Protein AF-A0A920JBR3-F1 (afdb_monomer_lite)

Sequence (259 aa):
MLDALEEETGISALIRKCGYLFVLTREIDVEHFQKTVELQNRLGVSTEWLDSQEVRKLAQPCFFEDALAGCINREDGLADPHSVVSAYINAAKRLGASCVTECNVTGIEMDGEHIAAVQTNQGSVSTRIVVNACGPWSQKPASWVGLELPVKPLRRQWLVTEGITAIPESFPFVIDFAQSLYFHSEGPGILTGMSNPHEKFGEDQSIDPLWEENHIEKAIQRMPLLGATGIKARQAGLYEVTPDAHPLLEKPRLMVFLS

pLDDT: mean 94.13, std 8.94, range [30.28, 98.88]

Foldseek 3Di:
DLVCLCVLQVFHQPDDLLKAKEFELDPVVVVVVVVVCVVCVVVVQPKDKFAPVRNCVQQPVWDPPSGGIMIIRSRDADTNVVRSVVSVVRSCVVVPDDDDPPWDFDAFDDDVQFTQWTQTPVGIGGDRDDDQPPFQCSQVHQVRLPDGDQWFKWKWKKFKWDADPRDDPSRGWYAHPVFQWTWDDDPRTIIITTDDPPTDTDFDWDDDPVRVVVNQVVVCNGRVVSVVIGTPDMTMDIGTAHPVRDDDDDDDRRDDDDD

Structure (mmCIF, N/CA/C/O backbone):
data_AF-A0A920JBR3-F1
#
_entry.id   AF-A0A920JBR3-F1
#
loop_
_atom_site.group_PDB
_atom_site.id
_atom_site.type_symbol
_atom_site.label_atom_id
_atom_site.label_alt_id
_atom_site.label_comp_id
_atom_site.label_asym_id
_atom_site.label_entity_id
_atom_site.label_seq_id
_atom_site.pdbx_PDB_ins_code
_atom_site.Cartn_x
_atom_site.Cartn_y
_atom_site.Cartn_z
_atom_site.occupancy
_atom_site.B_iso_or_equiv
_atom_site.auth_seq_id
_atom_site.auth_comp_id
_atom_site.auth_asym_id
_atom_site.auth_atom_id
_atom_site.pdbx_PDB_model_num
ATOM 1 N N . MET A 1 1 ? -15.257 7.899 -7.254 1.00 65.19 1 MET A N 1
ATOM 2 C CA . MET A 1 1 ? -15.396 8.250 -5.816 1.00 65.19 1 MET A CA 1
ATOM 3 C C . MET A 1 1 ? -14.367 9.297 -5.435 1.00 65.19 1 MET A C 1
ATOM 5 O O . MET A 1 1 ? -14.770 10.374 -5.033 1.00 65.19 1 MET A O 1
ATOM 9 N N . LEU A 1 2 ? -13.068 9.040 -5.624 1.00 83.69 2 LEU A N 1
ATOM 10 C CA . LEU A 1 2 ? -12.051 10.059 -5.349 1.00 83.69 2 LEU A CA 1
ATOM 11 C C . LEU A 1 2 ? -12.095 11.242 -6.334 1.00 83.69 2 LEU A C 1
ATOM 13 O O . LEU A 1 2 ? -11.799 12.356 -5.922 1.00 83.69 2 LEU A O 1
ATOM 17 N N . ASP A 1 3 ? -12.551 11.045 -7.579 1.00 82.50 3 ASP A N 1
ATOM 18 C CA . ASP A 1 3 ? -12.663 12.137 -8.564 1.00 82.50 3 ASP A CA 1
ATOM 19 C C . ASP A 1 3 ? -13.616 13.269 -8.131 1.00 82.50 3 ASP A C 1
ATOM 21 O O . ASP A 1 3 ? -13.418 14.412 -8.525 1.00 82.50 3 ASP A O 1
ATOM 25 N N . ALA A 1 4 ? -14.624 12.970 -7.302 1.00 87.25 4 ALA A N 1
ATOM 26 C CA . ALA A 1 4 ? -15.571 13.959 -6.773 1.00 87.25 4 ALA A CA 1
ATOM 27 C C . ALA A 1 4 ? -15.163 14.503 -5.390 1.00 87.25 4 ALA A C 1
ATOM 29 O O . ALA A 1 4 ? -15.802 15.414 -4.869 1.00 87.25 4 ALA A O 1
ATOM 30 N N . LEU A 1 5 ? -14.098 13.964 -4.777 1.00 88.88 5 LEU A N 1
ATOM 31 C CA . LEU A 1 5 ? -13.723 14.295 -3.400 1.00 88.88 5 LEU A CA 1
ATOM 32 C C . LEU A 1 5 ? -13.429 15.786 -3.243 1.00 88.88 5 LEU A C 1
ATOM 34 O O . LEU A 1 5 ? -13.870 16.401 -2.278 1.00 88.88 5 LEU A O 1
ATOM 38 N N . GLU A 1 6 ? -12.690 16.382 -4.176 1.00 89.69 6 GLU A N 1
ATOM 39 C CA . GLU A 1 6 ? -12.341 17.799 -4.089 1.00 89.69 6 GLU A CA 1
ATOM 40 C C . GLU A 1 6 ? -13.574 18.697 -4.234 1.00 89.69 6 GLU A C 1
ATOM 42 O O . GLU A 1 6 ? -13.722 19.651 -3.473 1.00 89.69 6 GLU A O 1
ATOM 47 N N . GLU A 1 7 ? -14.499 18.346 -5.129 1.00 89.38 7 GLU A N 1
ATOM 48 C CA . GLU A 1 7 ? -15.764 19.061 -5.315 1.00 89.38 7 GLU A CA 1
ATOM 49 C C . GLU A 1 7 ? -16.639 19.008 -4.050 1.00 89.38 7 GLU A C 1
ATOM 51 O O . GLU A 1 7 ? -17.176 20.026 -3.613 1.00 89.38 7 GLU A O 1
ATOM 56 N N . GLU A 1 8 ? -16.739 17.842 -3.408 1.00 88.06 8 GLU A N 1
ATOM 57 C CA . GLU A 1 8 ? -17.573 17.643 -2.217 1.00 88.06 8 GLU A CA 1
ATOM 58 C C . GLU A 1 8 ? -16.930 18.173 -0.924 1.00 88.06 8 GLU A C 1
ATOM 60 O O . GLU A 1 8 ? -17.607 18.622 0.012 1.00 88.06 8 GLU A O 1
ATOM 65 N N . THR A 1 9 ? -15.604 18.089 -0.818 1.00 87.62 9 THR A N 1
ATOM 66 C CA . THR A 1 9 ? -14.877 18.359 0.431 1.00 87.62 9 THR A CA 1
ATOM 67 C C . THR A 1 9 ? -14.149 19.698 0.435 1.00 87.62 9 THR A C 1
ATOM 69 O O . THR A 1 9 ? -13.883 20.213 1.524 1.00 87.62 9 THR A O 1
ATOM 72 N N . GLY A 1 10 ? -13.859 20.271 -0.735 1.00 85.31 10 GLY A N 1
ATOM 73 C CA . GLY A 1 10 ? -12.991 21.437 -0.908 1.00 85.31 10 GLY A CA 1
ATOM 74 C C . GLY A 1 10 ? -11.501 21.146 -0.689 1.00 85.31 10 GLY A C 1
ATOM 75 O O . GLY A 1 10 ? -10.719 22.085 -0.560 1.00 85.31 10 GLY A O 1
ATOM 76 N N . ILE A 1 11 ? -11.106 19.872 -0.577 1.00 87.00 11 ILE A N 1
ATOM 77 C CA . ILE A 1 11 ? -9.725 19.436 -0.334 1.00 87.00 11 ILE A CA 1
ATOM 78 C C . ILE A 1 11 ? -9.315 18.466 -1.439 1.00 87.00 11 ILE A C 1
ATOM 80 O O . ILE A 1 11 ? -9.968 17.445 -1.655 1.00 87.00 11 ILE A O 1
ATOM 84 N N . SER A 1 12 ? -8.214 18.776 -2.121 1.00 87.81 12 SER A N 1
ATOM 85 C CA . SER A 1 12 ? -7.671 17.915 -3.170 1.00 87.81 12 SER A CA 1
ATOM 86 C C . SER A 1 12 ? -7.022 16.661 -2.586 1.00 87.81 12 SER A C 1
ATOM 88 O O . SER A 1 12 ? -6.227 16.748 -1.653 1.00 87.81 12 SER A O 1
ATOM 90 N N . ALA A 1 13 ? -7.305 15.498 -3.177 1.00 86.00 13 ALA A N 1
ATOM 91 C CA . ALA A 1 13 ? -6.612 14.237 -2.885 1.00 86.00 13 ALA A CA 1
ATOM 92 C C . ALA A 1 13 ? -5.273 14.087 -3.632 1.00 86.00 13 ALA A C 1
ATOM 94 O O . ALA A 1 13 ? -4.651 13.026 -3.556 1.00 86.00 13 ALA A O 1
ATOM 95 N N . LEU A 1 14 ? -4.849 15.123 -4.372 1.00 88.31 14 LEU A N 1
ATOM 96 C CA . LEU A 1 14 ? -3.636 15.120 -5.199 1.00 88.31 14 LEU A CA 1
ATOM 97 C C . LEU A 1 14 ? -3.581 13.908 -6.142 1.00 88.31 14 LEU A C 1
ATOM 99 O O . LEU A 1 14 ? -2.538 13.277 -6.314 1.00 88.31 14 LEU A O 1
ATOM 103 N N . ILE A 1 15 ? -4.732 13.562 -6.727 1.00 90.25 15 ILE A N 1
ATOM 104 C CA . ILE A 1 15 ? -4.861 12.383 -7.580 1.00 90.25 15 ILE A CA 1
ATOM 105 C C . ILE A 1 15 ? -4.014 12.589 -8.830 1.00 90.25 15 ILE A C 1
ATOM 107 O O . ILE A 1 15 ? -4.243 13.512 -9.614 1.00 90.25 15 ILE A O 1
ATOM 111 N N . ARG A 1 16 ? -3.064 11.685 -9.045 1.00 91.69 16 ARG A N 1
ATOM 112 C CA . ARG A 1 16 ? -2.253 11.618 -10.255 1.00 91.69 16 ARG A CA 1
ATOM 113 C C . ARG A 1 16 ? -2.568 10.322 -10.982 1.00 91.69 16 ARG A C 1
ATOM 115 O O . ARG A 1 16 ? -2.096 9.258 -10.587 1.00 91.69 16 ARG A O 1
ATOM 122 N N . LYS A 1 17 ? -3.320 10.433 -12.075 1.00 93.44 17 LYS A N 1
ATOM 123 C CA . LYS A 1 17 ? -3.631 9.330 -12.995 1.00 93.44 17 LYS A CA 1
ATOM 124 C C . LYS A 1 17 ? -2.433 9.034 -13.900 1.00 93.44 17 LYS A C 1
ATOM 126 O O . LYS A 1 17 ? -2.384 9.452 -15.053 1.00 93.44 17 LYS A O 1
ATOM 131 N N . CYS A 1 18 ? -1.398 8.420 -13.331 1.00 95.00 18 CYS A N 1
ATOM 132 C CA . CYS A 1 18 ? -0.192 8.025 -14.064 1.00 95.00 18 CYS A CA 1
ATOM 133 C C . CYS A 1 18 ? -0.313 6.645 -14.727 1.00 95.00 18 CYS A C 1
ATOM 135 O O . CYS A 1 18 ? 0.597 6.236 -15.443 1.00 95.00 18 CYS A O 1
ATOM 137 N N . GLY A 1 19 ? -1.425 5.943 -14.515 1.00 97.00 19 GLY A N 1
ATOM 138 C CA . GLY A 1 19 ? -1.632 4.570 -14.935 1.00 97.00 19 GLY A CA 1
ATOM 139 C C . GLY A 1 19 ? -1.005 3.557 -13.980 1.00 97.00 19 GLY A C 1
ATOM 140 O O . GLY A 1 19 ? 0.002 3.824 -13.318 1.00 97.00 19 GLY A O 1
ATOM 141 N N . TYR A 1 20 ? -1.611 2.373 -13.932 1.00 97.25 20 TYR A N 1
ATOM 142 C CA . TYR A 1 20 ? -1.182 1.260 -13.087 1.00 97.25 20 TYR A CA 1
ATOM 143 C C . TYR A 1 20 ? -0.799 0.065 -13.963 1.00 97.25 20 TYR A C 1
ATOM 145 O O . TYR A 1 20 ? -1.661 -0.646 -14.475 1.00 97.25 20 TYR A O 1
ATOM 153 N N . LEU A 1 21 ? 0.504 -0.118 -14.174 1.00 98.62 21 LEU A N 1
ATOM 154 C CA . LEU A 1 21 ? 1.090 -1.115 -15.064 1.00 98.62 21 LEU A CA 1
ATOM 155 C C . LEU A 1 21 ? 1.506 -2.370 -14.291 1.00 98.62 21 LEU A C 1
ATOM 157 O O . LEU A 1 21 ? 2.462 -2.345 -13.517 1.00 98.62 21 LEU A O 1
ATOM 161 N N . PHE A 1 22 ? 0.855 -3.492 -14.584 1.00 98.69 22 PHE A N 1
ATOM 162 C CA . PHE A 1 22 ? 1.342 -4.814 -14.197 1.00 98.69 22 PHE A CA 1
ATOM 163 C C . PHE A 1 22 ? 2.255 -5.375 -15.285 1.00 98.69 22 PHE A C 1
ATOM 165 O O . PHE A 1 22 ? 1.869 -5.449 -16.452 1.00 98.69 22 PHE A O 1
ATOM 172 N N . VAL A 1 23 ? 3.453 -5.800 -14.889 1.00 98.88 23 VAL A N 1
ATOM 173 C CA . VAL A 1 23 ? 4.430 -6.479 -15.742 1.00 98.88 23 VAL A CA 1
ATOM 174 C C . VAL A 1 23 ? 4.451 -7.963 -15.399 1.00 98.88 23 VAL A C 1
ATOM 176 O O . VAL A 1 23 ? 4.618 -8.339 -14.236 1.00 98.88 23 VAL A O 1
ATOM 179 N N . LEU A 1 24 ? 4.287 -8.805 -16.420 1.00 98.75 24 LEU A N 1
ATOM 180 C CA . LEU A 1 24 ? 4.157 -10.252 -16.283 1.00 98.75 24 LEU A CA 1
ATOM 181 C C . LEU A 1 24 ? 5.362 -10.940 -16.930 1.00 98.75 24 LEU A C 1
ATOM 183 O O . LEU A 1 24 ? 5.624 -10.773 -18.122 1.00 98.75 24 LEU A O 1
ATOM 187 N N . THR A 1 25 ? 6.090 -11.727 -16.140 1.00 98.56 25 THR A N 1
ATOM 188 C CA . THR A 1 25 ? 7.337 -12.407 -16.549 1.00 98.56 25 THR A CA 1
ATOM 189 C C . THR A 1 25 ? 7.235 -13.934 -16.472 1.00 98.56 25 THR A C 1
ATOM 191 O O . THR A 1 25 ? 8.198 -14.644 -16.753 1.00 98.56 25 THR A O 1
ATOM 194 N N . ARG A 1 26 ? 6.061 -14.468 -16.102 1.00 98.56 26 ARG A N 1
ATOM 195 C CA . ARG A 1 26 ? 5.775 -15.909 -16.049 1.00 98.56 26 ARG A CA 1
ATOM 196 C C . ARG A 1 26 ? 4.507 -16.222 -16.836 1.00 98.56 26 ARG A C 1
ATOM 198 O O . ARG A 1 26 ? 3.501 -15.538 -16.673 1.00 98.56 26 ARG A O 1
ATOM 205 N N . GLU A 1 27 ? 4.530 -17.305 -17.608 1.00 98.25 27 GLU A N 1
ATOM 206 C CA . GLU A 1 27 ? 3.394 -17.747 -18.437 1.00 98.25 27 GLU A CA 1
ATOM 207 C C . GLU A 1 27 ? 2.107 -17.955 -17.624 1.00 98.25 27 GLU A C 1
ATOM 209 O O . GLU A 1 27 ? 1.023 -17.553 -18.038 1.00 98.25 27 GLU A O 1
ATOM 214 N N . ILE A 1 28 ? 2.228 -18.506 -16.411 1.00 98.06 28 ILE A N 1
ATOM 215 C CA . ILE A 1 28 ? 1.077 -18.714 -15.520 1.00 98.06 28 ILE A CA 1
ATOM 216 C C . ILE A 1 28 ? 0.380 -17.399 -15.140 1.00 98.06 28 ILE A C 1
ATOM 218 O O . ILE A 1 28 ? -0.843 -17.363 -15.008 1.00 98.06 28 ILE A O 1
ATOM 222 N N . ASP A 1 29 ? 1.144 -16.312 -14.994 1.00 98.25 29 ASP A N 1
ATOM 223 C CA . ASP A 1 29 ? 0.583 -15.000 -14.681 1.00 98.25 29 ASP A CA 1
ATOM 224 C C . ASP A 1 29 ? -0.075 -14.394 -15.923 1.00 98.25 29 ASP A C 1
ATOM 226 O O . ASP A 1 29 ? -1.136 -13.788 -15.811 1.00 98.25 29 ASP A O 1
ATOM 230 N N . VAL A 1 30 ? 0.499 -14.610 -17.112 1.00 98.62 30 VAL A N 1
ATOM 231 C CA . VAL A 1 30 ? -0.090 -14.185 -18.391 1.00 98.62 30 VAL A CA 1
ATOM 232 C C . VAL A 1 30 ? -1.480 -14.796 -18.574 1.00 98.62 30 VAL A C 1
ATOM 234 O O . VAL A 1 30 ? -2.452 -14.062 -18.754 1.00 98.62 30 VAL A O 1
ATOM 237 N N . GLU A 1 31 ? -1.604 -16.120 -18.448 1.00 97.88 31 GLU A N 1
ATOM 238 C CA . GLU A 1 31 ? -2.894 -16.814 -18.571 1.00 97.88 31 GLU A CA 1
ATOM 239 C C . GLU A 1 31 ? -3.922 -16.339 -17.533 1.00 97.88 31 GLU A C 1
ATOM 241 O O . GLU A 1 31 ? -5.120 -16.238 -17.820 1.00 97.88 31 GLU A O 1
ATOM 246 N N . HIS A 1 32 ? -3.468 -16.067 -16.306 1.00 98.12 32 HIS A N 1
ATOM 247 C CA . HIS A 1 32 ? -4.327 -15.564 -15.241 1.00 98.12 32 HIS A CA 1
ATOM 248 C C . HIS A 1 32 ? -4.827 -14.148 -15.549 1.00 98.12 32 HIS A C 1
ATOM 250 O O . HIS A 1 32 ? -6.031 -13.890 -15.501 1.00 98.12 32 HIS A O 1
ATOM 256 N N . PHE A 1 33 ? -3.922 -13.238 -15.910 1.00 98.38 33 PHE A N 1
ATOM 257 C CA . PHE A 1 33 ? -4.259 -11.842 -16.153 1.00 98.38 33 PHE A CA 1
ATOM 258 C C . PHE A 1 33 ? -5.105 -11.645 -17.411 1.00 98.38 33 PHE A C 1
ATOM 260 O O . PHE A 1 33 ? -5.948 -10.757 -17.401 1.00 98.38 33 PHE A O 1
ATOM 267 N N . GLN A 1 34 ? -4.982 -12.480 -18.449 1.00 98.31 34 GLN A N 1
ATOM 268 C CA . GLN A 1 34 ? -5.889 -12.421 -19.606 1.00 98.31 34 GLN A CA 1
ATOM 269 C C . GLN A 1 34 ? -7.355 -12.570 -19.175 1.00 98.31 34 GLN A C 1
ATOM 271 O O . GLN A 1 34 ? -8.199 -11.737 -19.507 1.00 98.31 34 GLN A O 1
ATOM 276 N N . LYS A 1 35 ? -7.645 -13.578 -18.341 1.00 98.12 35 LYS A N 1
ATOM 277 C CA . LYS A 1 35 ? -8.992 -13.810 -17.791 1.00 98.12 35 LYS A CA 1
ATOM 278 C C . LYS A 1 35 ? -9.444 -12.654 -16.896 1.00 98.12 35 LYS A C 1
ATOM 280 O O . LYS A 1 35 ? -10.616 -12.272 -16.921 1.00 98.12 35 LYS A O 1
ATOM 285 N N . THR A 1 36 ? -8.525 -12.093 -16.111 1.00 97.62 36 THR A N 1
ATOM 286 C CA . THR A 1 36 ? -8.799 -10.943 -15.240 1.00 97.62 36 THR A CA 1
ATOM 287 C C . THR A 1 36 ? -9.125 -9.687 -16.046 1.00 97.62 36 THR A C 1
ATOM 289 O O . THR A 1 36 ? -10.114 -9.026 -15.740 1.00 97.62 36 THR A O 1
ATOM 292 N N . VAL A 1 37 ? -8.376 -9.389 -17.110 1.00 98.38 37 VAL A N 1
ATOM 293 C CA . VAL A 1 37 ? -8.617 -8.239 -17.998 1.00 98.38 37 VAL A CA 1
ATOM 294 C C . VAL A 1 37 ? -9.948 -8.380 -18.738 1.00 98.38 37 VAL A C 1
ATOM 296 O O . VAL A 1 37 ? -10.718 -7.423 -18.818 1.00 98.38 37 VAL A O 1
ATOM 299 N N . GLU A 1 38 ? -10.291 -9.577 -19.219 1.00 98.19 38 GLU A N 1
ATOM 300 C CA . GLU A 1 38 ? -11.614 -9.842 -19.803 1.00 98.19 38 GLU A CA 1
ATOM 301 C C . GLU A 1 38 ? -12.752 -9.619 -18.797 1.00 98.19 38 GLU A C 1
ATOM 303 O O . GLU A 1 38 ? -13.801 -9.064 -19.136 1.00 98.19 38 GLU A O 1
ATOM 308 N N . LEU A 1 39 ? -12.578 -10.057 -17.546 1.00 98.19 39 LEU A N 1
ATOM 309 C CA . LEU A 1 39 ? -13.553 -9.820 -16.483 1.00 98.19 39 LEU A CA 1
ATOM 310 C C . LEU A 1 39 ? -13.687 -8.326 -16.164 1.00 98.19 39 LEU A C 1
ATOM 312 O O . LEU A 1 39 ? -14.809 -7.828 -16.120 1.00 98.19 39 LEU A O 1
ATOM 316 N N . GLN A 1 40 ? -12.571 -7.621 -15.983 1.00 97.94 40 GLN A N 1
ATOM 317 C CA . GLN A 1 40 ? -12.528 -6.181 -15.717 1.00 97.94 40 GLN A CA 1
ATOM 318 C C . GLN A 1 40 ? -13.268 -5.392 -16.802 1.00 97.94 40 GLN A C 1
ATOM 320 O O . GLN A 1 40 ? -14.189 -4.638 -16.489 1.00 97.94 40 GLN A O 1
ATOM 325 N N . ASN A 1 41 ? -12.963 -5.659 -18.074 1.00 98.00 41 ASN A N 1
ATOM 326 C CA . ASN A 1 41 ? -13.607 -4.990 -19.202 1.00 98.00 41 ASN A CA 1
ATOM 327 C C . ASN A 1 41 ? -15.113 -5.293 -19.283 1.00 98.00 41 ASN A C 1
ATOM 329 O O . ASN A 1 41 ? -15.910 -4.390 -19.531 1.00 98.00 41 ASN A O 1
ATOM 333 N N . ARG A 1 42 ? -15.545 -6.533 -18.996 1.00 98.19 42 ARG A N 1
ATOM 334 C CA . ARG A 1 42 ? -16.984 -6.864 -18.894 1.00 98.19 42 ARG A CA 1
ATOM 335 C C . ARG A 1 42 ? -17.695 -6.117 -17.766 1.00 98.19 42 ARG A C 1
ATOM 337 O O . ARG A 1 42 ? -18.892 -5.870 -17.875 1.00 98.19 42 ARG A O 1
ATOM 344 N N . LEU A 1 43 ? -16.976 -5.778 -16.698 1.00 97.81 43 LEU A N 1
ATOM 345 C CA . LEU A 1 43 ? -17.475 -4.984 -15.574 1.00 97.81 43 LEU A CA 1
ATOM 346 C C . LEU A 1 43 ? -17.313 -3.466 -15.790 1.00 97.81 43 LEU A C 1
ATOM 348 O O . LEU A 1 43 ? -17.658 -2.693 -14.900 1.00 97.81 43 LEU A O 1
ATOM 352 N N . GLY A 1 44 ? -16.830 -3.033 -16.961 1.00 96.62 44 GLY A N 1
ATOM 353 C CA . GLY A 1 44 ? -16.686 -1.620 -17.322 1.00 96.62 44 GLY A CA 1
ATOM 354 C C . GLY A 1 44 ? -15.395 -0.955 -16.837 1.00 96.62 44 GLY A C 1
ATOM 355 O O . GLY A 1 44 ? -15.295 0.268 -16.890 1.00 96.62 44 GLY A O 1
ATOM 356 N N . VAL A 1 45 ? -14.412 -1.731 -16.372 1.00 96.44 45 VAL A N 1
ATOM 357 C CA . VAL A 1 45 ? -13.066 -1.236 -16.052 1.00 96.44 45 VAL A CA 1
ATOM 358 C C . VAL A 1 45 ? -12.205 -1.345 -17.306 1.00 96.44 45 VAL A C 1
ATOM 360 O O . VAL A 1 45 ? -11.919 -2.454 -17.749 1.00 96.44 45 VAL A O 1
ATOM 363 N N . SER A 1 46 ? -11.817 -0.201 -17.875 1.00 95.38 46 SER A N 1
ATOM 364 C CA . SER A 1 46 ? -11.085 -0.089 -19.145 1.00 95.38 46 SER A CA 1
ATOM 365 C C . SER A 1 46 ? -9.607 -0.476 -19.018 1.00 95.38 46 SER A C 1
ATOM 367 O O . SER A 1 46 ? -8.720 0.373 -19.114 1.00 95.38 46 SER A O 1
ATOM 369 N N . THR A 1 47 ? -9.335 -1.760 -18.797 1.00 98.25 47 THR A N 1
ATOM 370 C CA . THR A 1 47 ? -7.968 -2.282 -18.721 1.00 98.25 47 THR A CA 1
ATOM 371 C C . THR A 1 47 ? -7.468 -2.684 -20.107 1.00 98.25 47 THR A C 1
ATOM 373 O O . THR A 1 47 ? -8.050 -3.540 -20.778 1.00 98.25 47 THR A O 1
ATOM 376 N N . GLU A 1 48 ? -6.350 -2.093 -20.517 1.00 98.38 48 GLU A N 1
ATOM 377 C CA . GLU A 1 48 ? -5.632 -2.402 -21.751 1.00 98.38 48 GLU A CA 1
ATOM 378 C C . GLU A 1 48 ? -4.703 -3.603 -21.534 1.00 98.38 48 GLU A C 1
ATOM 380 O O . GLU A 1 48 ? -3.935 -3.644 -20.568 1.00 98.38 48 GLU A O 1
ATOM 385 N N . TRP A 1 49 ? -4.746 -4.570 -22.451 1.00 98.69 49 TRP A N 1
ATOM 386 C CA . TRP A 1 49 ? -3.721 -5.608 -22.562 1.00 98.69 49 TRP A CA 1
ATOM 387 C C . TRP A 1 49 ? -2.542 -5.078 -23.377 1.00 98.69 49 TRP A C 1
ATOM 389 O O . TRP A 1 49 ? -2.758 -4.398 -24.377 1.00 98.69 49 TRP A O 1
ATOM 399 N N . LEU A 1 50 ? -1.321 -5.413 -22.970 1.00 98.81 50 LEU A N 1
ATOM 400 C CA . LEU A 1 50 ? -0.089 -4.935 -23.588 1.00 98.81 50 LEU A CA 1
ATOM 401 C C . LEU A 1 50 ? 0.806 -6.104 -23.985 1.00 98.81 50 LEU A C 1
ATOM 403 O O . LEU A 1 50 ? 0.988 -7.057 -23.217 1.00 98.81 50 LEU A O 1
ATOM 407 N N . ASP A 1 51 ? 1.428 -5.996 -25.154 1.00 98.69 51 ASP A N 1
ATOM 408 C CA . ASP A 1 51 ? 2.526 -6.882 -25.519 1.00 98.69 51 ASP A CA 1
ATOM 409 C C . ASP A 1 51 ? 3.837 -6.505 -24.800 1.00 98.69 51 ASP A C 1
ATOM 411 O O . ASP A 1 51 ? 3.972 -5.463 -24.150 1.00 98.69 51 ASP A O 1
ATOM 415 N N . SER A 1 52 ? 4.844 -7.375 -24.904 1.00 98.44 52 SER A N 1
ATOM 416 C CA . SER A 1 52 ? 6.139 -7.159 -24.249 1.00 98.44 52 SER A CA 1
ATOM 417 C C . SER A 1 52 ? 6.855 -5.867 -24.674 1.00 98.44 52 SER A C 1
ATOM 419 O O . SER A 1 52 ? 7.583 -5.271 -23.877 1.00 98.44 52 SER A O 1
ATOM 421 N N . GLN A 1 53 ? 6.685 -5.419 -25.922 1.00 98.50 53 GLN A N 1
ATOM 422 C CA . GLN A 1 53 ? 7.333 -4.214 -26.435 1.00 98.50 53 GLN A CA 1
ATOM 423 C C . GLN A 1 53 ? 6.675 -2.962 -25.856 1.00 98.50 53 GLN A C 1
ATOM 425 O O . GLN A 1 53 ? 7.377 -2.030 -25.451 1.00 98.50 53 GLN A O 1
ATOM 430 N N . GLU A 1 54 ? 5.347 -2.948 -25.784 1.00 98.38 54 GLU A N 1
ATOM 431 C CA . GLU A 1 54 ? 4.576 -1.882 -25.152 1.00 98.38 54 GLU A CA 1
ATOM 432 C C . GLU A 1 54 ? 4.906 -1.767 -23.664 1.00 98.38 54 GLU A C 1
ATOM 434 O O . GLU A 1 54 ? 5.176 -0.664 -23.181 1.00 98.38 54 GLU A O 1
ATOM 439 N N . VAL A 1 55 ? 4.986 -2.902 -22.960 1.00 98.56 55 VAL A N 1
ATOM 440 C CA . VAL A 1 55 ? 5.410 -2.951 -21.555 1.00 98.56 55 VAL A CA 1
ATOM 441 C C . VAL A 1 55 ? 6.796 -2.345 -21.376 1.00 98.56 55 VAL A C 1
ATOM 443 O O . VAL A 1 55 ? 6.954 -1.425 -20.576 1.00 98.56 55 VAL A O 1
ATOM 446 N N . ARG A 1 56 ? 7.797 -2.801 -22.144 1.00 98.25 56 ARG A N 1
ATOM 447 C CA . ARG A 1 56 ? 9.171 -2.276 -22.050 1.00 98.25 56 ARG A CA 1
ATOM 448 C C . ARG A 1 56 ? 9.235 -0.775 -22.293 1.00 98.25 56 ARG A C 1
ATOM 450 O O . ARG A 1 56 ? 10.021 -0.098 -21.643 1.00 98.25 56 ARG A O 1
ATOM 457 N N . LYS A 1 57 ? 8.423 -0.250 -23.213 1.00 97.19 57 LYS A N 1
ATOM 458 C CA . LYS A 1 57 ? 8.360 1.186 -23.507 1.00 97.19 57 LYS A CA 1
ATOM 459 C C . LYS A 1 57 ? 7.734 1.979 -22.358 1.00 97.19 57 LYS A C 1
ATOM 461 O O . LYS A 1 57 ? 8.265 3.022 -21.994 1.00 97.19 57 LYS A O 1
ATOM 466 N N . LEU A 1 58 ? 6.614 1.509 -21.810 1.00 97.25 58 LEU A N 1
ATOM 467 C CA . LEU A 1 58 ? 5.878 2.208 -20.750 1.00 97.25 58 LEU A CA 1
ATOM 468 C C . LEU A 1 58 ? 6.574 2.122 -19.391 1.00 97.25 58 LEU A C 1
ATOM 470 O O . LEU A 1 58 ? 6.511 3.070 -18.616 1.00 97.25 58 LEU A O 1
ATOM 474 N N . ALA A 1 59 ? 7.245 1.006 -19.113 1.00 97.19 59 ALA A N 1
ATOM 475 C CA . ALA A 1 59 ? 7.937 0.786 -17.854 1.00 97.19 59 ALA A CA 1
ATOM 476 C C . ALA A 1 59 ? 9.279 1.528 -17.760 1.00 97.19 59 ALA A C 1
ATOM 478 O O . ALA A 1 59 ? 9.888 1.493 -16.695 1.00 97.19 59 ALA A O 1
ATOM 479 N N . GLN A 1 60 ? 9.764 2.191 -18.821 1.00 95.44 60 GLN A N 1
ATOM 480 C CA . GLN A 1 60 ? 11.023 2.939 -18.751 1.00 95.44 60 GLN A CA 1
ATOM 481 C C . GLN A 1 60 ? 10.966 3.989 -17.631 1.00 95.44 60 GLN A C 1
ATOM 483 O O . GLN A 1 60 ? 10.012 4.765 -17.581 1.00 95.44 60 GLN A O 1
ATOM 488 N N . PRO A 1 61 ? 11.983 4.056 -16.754 1.00 95.00 61 PRO A N 1
ATOM 489 C CA . PRO A 1 61 ? 13.336 3.517 -16.941 1.00 95.00 61 PRO A CA 1
ATOM 490 C C . PRO A 1 61 ? 13.598 2.123 -16.337 1.00 95.00 61 PRO A C 1
ATOM 492 O O . PRO A 1 61 ? 14.758 1.731 -16.206 1.00 95.00 61 PRO A O 1
ATOM 495 N N . CYS A 1 62 ? 12.567 1.364 -15.963 1.00 97.38 62 CYS A N 1
ATOM 496 C CA . CYS A 1 62 ? 12.739 -0.037 -15.591 1.00 97.38 62 CYS A CA 1
ATOM 497 C C . CYS A 1 62 ? 13.129 -0.912 -16.797 1.00 97.38 62 CYS A C 1
ATOM 499 O O . CYS A 1 62 ? 12.669 -0.706 -17.921 1.00 97.38 62 CYS A O 1
ATOM 501 N N . PHE A 1 63 ? 13.919 -1.948 -16.533 1.00 97.31 63 PHE A N 1
ATOM 502 C CA . PHE A 1 63 ? 14.389 -2.960 -17.466 1.00 97.31 63 PHE A CA 1
ATOM 503 C C . PHE A 1 63 ? 13.603 -4.259 -17.265 1.00 97.31 63 PHE A C 1
ATOM 505 O O . PHE A 1 63 ? 13.735 -4.962 -16.258 1.00 97.31 63 PHE A O 1
ATOM 512 N N . PHE A 1 64 ? 12.795 -4.583 -18.270 1.00 97.88 64 PHE A N 1
ATOM 513 C CA . PHE A 1 64 ? 11.953 -5.775 -18.321 1.00 97.88 64 PHE A CA 1
ATOM 514 C C . PHE A 1 64 ? 12.136 -6.510 -19.655 1.00 97.88 64 PHE A C 1
ATOM 516 O O . PHE A 1 64 ? 11.197 -6.691 -20.429 1.00 97.88 64 PHE A O 1
ATOM 523 N N . GLU A 1 65 ? 13.374 -6.900 -19.963 1.00 97.56 65 GLU A N 1
ATOM 524 C CA . GLU A 1 65 ? 13.688 -7.699 -21.163 1.00 97.56 65 GLU A CA 1
ATOM 525 C C . GLU A 1 65 ? 12.980 -9.065 -21.158 1.00 97.56 65 GLU A C 1
ATOM 527 O O . GLU A 1 65 ? 12.627 -9.592 -22.207 1.00 97.56 65 GLU A O 1
ATOM 532 N N . ASP A 1 66 ? 12.712 -9.594 -19.966 1.00 98.19 66 ASP A N 1
ATOM 533 C CA . ASP A 1 66 ? 11.965 -10.822 -19.689 1.00 98.19 66 ASP A CA 1
ATOM 534 C C . ASP A 1 66 ? 10.437 -10.627 -19.626 1.00 98.19 66 ASP A C 1
ATOM 536 O O . ASP A 1 66 ? 9.721 -11.579 -19.317 1.00 98.19 66 ASP A O 1
ATOM 540 N N . ALA A 1 67 ? 9.911 -9.422 -19.892 1.00 98.62 67 ALA A N 1
ATOM 541 C CA . ALA A 1 67 ? 8.466 -9.219 -19.965 1.00 98.62 67 ALA A CA 1
ATOM 542 C C . ALA A 1 67 ? 7.861 -10.078 -21.079 1.00 98.62 67 ALA A C 1
ATOM 544 O O . ALA A 1 67 ? 8.269 -9.995 -22.239 1.00 98.62 67 ALA A O 1
ATOM 545 N N . LEU A 1 68 ? 6.836 -10.846 -20.725 1.00 98.75 68 LEU A N 1
ATOM 546 C CA . LEU A 1 68 ? 6.032 -11.622 -21.664 1.00 98.75 68 LEU A CA 1
ATOM 547 C C . LEU A 1 68 ? 4.834 -10.797 -22.142 1.00 98.75 68 LEU A C 1
ATOM 549 O O . LEU A 1 68 ? 4.551 -10.731 -23.337 1.00 98.75 68 LEU A O 1
ATOM 553 N N . ALA A 1 69 ? 4.166 -10.128 -21.203 1.00 98.81 69 ALA A N 1
ATOM 554 C CA . ALA A 1 69 ? 3.031 -9.247 -21.440 1.00 98.81 69 ALA A CA 1
ATOM 555 C C . ALA A 1 69 ? 2.813 -8.325 -20.232 1.00 98.81 69 ALA A C 1
ATOM 557 O O . ALA A 1 69 ? 3.541 -8.382 -19.235 1.00 98.81 69 ALA A O 1
ATOM 558 N N . GLY A 1 70 ? 1.787 -7.488 -20.306 1.00 98.75 70 GLY A N 1
ATOM 559 C CA . GLY A 1 70 ? 1.333 -6.694 -19.177 1.00 98.75 70 GLY A CA 1
ATOM 560 C C . GLY A 1 70 ? -0.089 -6.207 -19.370 1.00 98.75 70 GLY A C 1
ATOM 561 O O . GLY A 1 70 ? -0.723 -6.456 -20.394 1.00 98.75 70 GLY A O 1
ATOM 562 N N . CYS A 1 71 ? -0.585 -5.484 -18.380 1.00 98.75 71 CYS A N 1
ATOM 563 C CA . CYS A 1 71 ? -1.838 -4.763 -18.512 1.00 98.75 71 CYS A CA 1
ATOM 564 C C . CYS A 1 71 ? -1.765 -3.429 -17.783 1.00 98.75 71 CYS A C 1
ATOM 566 O O . CYS A 1 71 ? -1.063 -3.299 -16.776 1.00 98.75 71 CYS A O 1
ATOM 568 N N . ILE A 1 72 ? -2.496 -2.444 -18.290 1.00 98.62 72 ILE A N 1
ATOM 569 C CA . ILE A 1 72 ? -2.557 -1.110 -17.706 1.00 98.62 72 ILE A CA 1
ATOM 570 C C . ILE A 1 72 ? -3.981 -0.584 -17.749 1.00 98.62 72 ILE A C 1
ATOM 572 O O . ILE A 1 72 ? -4.674 -0.710 -18.752 1.00 98.62 72 ILE A O 1
ATOM 576 N N . ASN A 1 73 ? -4.400 0.067 -16.677 1.00 97.75 73 ASN A N 1
ATOM 577 C CA . ASN A 1 73 ? -5.498 1.016 -16.738 1.00 97.75 73 ASN A CA 1
ATOM 578 C C . ASN A 1 73 ? -4.902 2.416 -16.558 1.00 97.75 73 ASN A C 1
ATOM 580 O O . ASN A 1 73 ? -4.178 2.670 -15.594 1.00 97.75 73 ASN A O 1
ATOM 584 N N . ARG A 1 74 ? -5.145 3.303 -17.528 1.00 95.44 74 ARG A N 1
ATOM 585 C CA . ARG A 1 74 ? -4.559 4.656 -17.569 1.00 95.44 74 ARG A CA 1
ATOM 586 C C . ARG A 1 74 ? -5.236 5.632 -16.617 1.00 95.44 74 ARG A C 1
ATOM 588 O O . ARG A 1 74 ? -4.620 6.620 -16.237 1.00 95.44 74 ARG A O 1
ATOM 595 N N . GLU A 1 75 ? -6.475 5.341 -16.233 1.00 93.62 75 GLU A N 1
ATOM 596 C CA . GLU A 1 75 ? -7.233 6.158 -15.286 1.00 93.62 75 GLU A CA 1
ATOM 597 C C . GLU A 1 75 ? -6.865 5.862 -13.829 1.00 93.62 75 GLU A C 1
ATOM 599 O O . GLU A 1 75 ? -7.224 6.632 -12.937 1.00 93.62 75 GLU A O 1
ATOM 604 N N . ASP A 1 76 ? -6.125 4.778 -13.593 1.00 94.94 76 ASP A N 1
ATOM 605 C CA . ASP A 1 76 ? -5.579 4.460 -12.282 1.00 94.94 76 ASP A CA 1
ATOM 606 C C . ASP A 1 76 ? -4.341 5.312 -11.978 1.00 94.94 76 ASP A C 1
ATOM 608 O O . ASP A 1 76 ? -3.729 5.943 -12.847 1.00 94.94 76 ASP A O 1
ATOM 612 N N . GLY A 1 77 ? -3.936 5.323 -10.713 1.00 93.31 77 GLY A N 1
ATOM 613 C CA . GLY A 1 77 ? -2.719 6.001 -10.308 1.00 93.31 77 GLY A CA 1
ATOM 614 C C . GLY A 1 77 ? -2.610 6.161 -8.805 1.00 93.31 77 GLY A C 1
ATOM 615 O O . GLY A 1 77 ? -2.966 5.266 -8.040 1.00 93.31 77 GLY A O 1
ATOM 616 N N . LEU A 1 78 ? -2.086 7.309 -8.397 1.00 94.06 78 LEU A N 1
ATOM 617 C CA . LEU A 1 78 ? -1.729 7.605 -7.017 1.00 94.06 78 LEU A CA 1
ATOM 618 C C . LEU A 1 78 ? -2.667 8.665 -6.445 1.00 94.06 78 LEU A C 1
ATOM 620 O O . LEU A 1 78 ? -3.095 9.575 -7.152 1.00 94.06 78 LEU A O 1
ATOM 624 N N . ALA A 1 79 ? -2.935 8.571 -5.151 1.00 93.69 79 ALA A N 1
ATOM 625 C CA . ALA A 1 79 ? -3.562 9.622 -4.363 1.00 93.69 79 ALA A CA 1
ATOM 626 C C . ALA A 1 79 ? -2.771 9.778 -3.065 1.00 93.69 79 ALA A C 1
ATOM 628 O O . ALA A 1 79 ? -2.218 8.796 -2.568 1.00 93.69 79 ALA A O 1
ATOM 629 N N . ASP A 1 80 ? -2.730 10.988 -2.511 1.00 92.75 80 ASP A N 1
ATOM 630 C CA . ASP A 1 80 ? -2.099 11.206 -1.212 1.00 92.75 80 ASP A CA 1
ATOM 631 C C . ASP A 1 80 ? -3.045 10.734 -0.089 1.00 92.75 80 ASP A C 1
ATOM 633 O O . ASP A 1 80 ? -4.086 11.364 0.145 1.00 92.75 80 ASP A O 1
ATOM 637 N N . PRO A 1 81 ? -2.726 9.639 0.629 1.00 92.69 81 PRO A N 1
ATOM 638 C CA . PRO A 1 81 ? -3.635 9.070 1.620 1.00 92.69 81 PRO A CA 1
ATOM 639 C C . PRO A 1 81 ? -3.914 10.043 2.771 1.00 92.69 81 PRO A C 1
ATOM 641 O O . PRO A 1 81 ? -5.032 10.080 3.288 1.00 92.69 81 PRO A O 1
ATOM 644 N N . HIS A 1 82 ? -2.934 10.868 3.152 1.00 92.62 82 HIS A N 1
ATOM 645 C CA . HIS A 1 82 ? -3.112 11.862 4.207 1.00 92.62 82 HIS A CA 1
ATOM 646 C C . HIS A 1 82 ? -4.149 12.923 3.812 1.00 92.62 82 HIS A C 1
ATOM 648 O O . HIS A 1 82 ? -5.042 13.248 4.604 1.00 92.62 82 HIS A O 1
ATOM 654 N N . SER A 1 83 ? -4.073 13.440 2.585 1.00 92.81 83 SER A N 1
ATOM 655 C CA . SER A 1 83 ? -5.030 14.412 2.051 1.00 92.81 83 SER A CA 1
ATOM 656 C C . SER A 1 83 ? -6.424 13.813 1.911 1.00 92.81 83 SER A C 1
ATOM 658 O O . SER A 1 83 ? -7.393 14.456 2.312 1.00 92.81 83 SER A O 1
ATOM 660 N N . VAL A 1 84 ? -6.538 12.562 1.452 1.00 94.69 84 VAL A N 1
ATOM 661 C CA . VAL A 1 84 ? -7.825 11.849 1.381 1.00 94.69 84 VAL A CA 1
ATOM 662 C C . VAL A 1 84 ? -8.473 11.735 2.766 1.00 94.69 84 VAL A C 1
ATOM 664 O O . VAL A 1 84 ? -9.636 12.102 2.943 1.00 94.69 84 VAL A O 1
ATOM 667 N N . VAL A 1 85 ? -7.729 11.275 3.777 1.00 94.19 85 VAL A N 1
ATOM 668 C CA . VAL A 1 85 ? -8.246 11.149 5.153 1.00 94.19 85 VAL A CA 1
ATOM 669 C C . VAL A 1 85 ? -8.625 12.517 5.725 1.00 94.19 85 VAL A C 1
ATOM 671 O O . VAL A 1 85 ? -9.700 12.674 6.307 1.00 94.19 85 VAL A O 1
ATOM 674 N N . SER A 1 86 ? -7.780 13.528 5.518 1.00 93.00 86 SER A N 1
ATOM 675 C CA . SER A 1 86 ? -8.038 14.899 5.969 1.00 93.00 86 SER A CA 1
ATOM 676 C C . SER A 1 86 ? -9.304 15.481 5.337 1.00 93.00 86 SER A C 1
ATOM 678 O O . SER A 1 86 ? -10.097 16.127 6.027 1.00 93.00 86 SER A O 1
ATOM 680 N N . ALA A 1 87 ? -9.530 15.219 4.047 1.00 93.81 87 ALA A N 1
ATOM 681 C CA . ALA A 1 87 ? -10.731 15.623 3.327 1.00 93.81 87 ALA A CA 1
ATOM 682 C C . ALA A 1 87 ? -11.996 15.026 3.957 1.00 93.81 87 ALA A C 1
ATOM 684 O O . ALA A 1 87 ? -12.928 15.766 4.289 1.00 93.81 87 ALA A O 1
ATOM 685 N N . TYR A 1 88 ? -11.999 13.713 4.214 1.00 94.00 88 TYR A N 1
ATOM 686 C CA . TYR A 1 88 ? -13.128 13.041 4.857 1.00 94.00 88 TYR A CA 1
ATOM 687 C C . TYR A 1 88 ? -13.380 13.534 6.283 1.00 94.00 88 TYR A C 1
ATOM 689 O O . TYR A 1 88 ? -14.528 13.812 6.630 1.00 94.00 88 TYR A O 1
ATOM 697 N N . ILE A 1 89 ? -12.337 13.703 7.105 1.00 93.75 89 ILE A N 1
ATOM 698 C CA . ILE A 1 89 ? -12.485 14.214 8.478 1.00 93.75 89 ILE A CA 1
ATOM 699 C C . ILE A 1 89 ? -13.107 15.612 8.467 1.00 93.75 89 ILE A C 1
ATOM 701 O O . ILE A 1 89 ? -14.028 15.892 9.238 1.00 93.75 89 ILE A O 1
ATOM 705 N N . ASN A 1 90 ? -12.628 16.496 7.592 1.00 91.94 90 ASN A N 1
ATOM 706 C CA . ASN A 1 90 ? -13.139 17.858 7.507 1.00 91.94 90 ASN A CA 1
ATOM 707 C C . ASN A 1 90 ? -14.583 17.891 7.002 1.00 91.94 90 ASN A C 1
ATOM 709 O O . ASN A 1 90 ? -15.409 18.597 7.581 1.00 91.94 90 ASN A O 1
ATOM 713 N N . ALA A 1 91 ? -14.921 17.096 5.986 1.00 93.25 91 ALA A N 1
ATOM 714 C CA . ALA A 1 91 ? -16.295 16.985 5.507 1.00 93.25 91 ALA A CA 1
ATOM 715 C C . ALA A 1 91 ? -17.239 16.419 6.578 1.00 93.25 91 ALA A C 1
ATOM 717 O O . ALA A 1 91 ? -18.296 17.000 6.824 1.00 93.25 91 ALA A O 1
ATOM 718 N N . ALA A 1 92 ? -16.829 15.366 7.289 1.00 94.12 92 ALA A N 1
ATOM 719 C CA . ALA A 1 92 ? -17.601 14.796 8.388 1.00 94.12 92 ALA A CA 1
ATOM 720 C C . ALA A 1 92 ? -17.857 15.832 9.497 1.00 94.12 92 ALA A C 1
ATOM 722 O O . ALA A 1 92 ? -18.992 15.976 9.952 1.00 94.12 92 ALA A O 1
ATOM 723 N N . LYS A 1 93 ? -16.837 16.615 9.884 1.00 94.81 93 LYS A N 1
ATOM 724 C CA . LYS A 1 93 ? -16.983 17.704 10.866 1.00 94.81 93 LYS A CA 1
ATOM 725 C C . LYS A 1 93 ? -17.985 18.769 10.423 1.00 94.81 93 LYS A C 1
ATOM 727 O O . LYS A 1 93 ? -18.814 19.185 11.227 1.00 94.81 93 LYS A O 1
ATOM 732 N N . ARG A 1 94 ? -17.960 19.189 9.150 1.00 94.00 94 ARG A N 1
ATOM 733 C CA . ARG A 1 94 ? -18.946 20.151 8.613 1.00 94.00 94 ARG A CA 1
ATOM 734 C C . ARG A 1 94 ? -20.377 19.622 8.676 1.00 94.00 94 ARG A C 1
ATOM 736 O O . ARG A 1 94 ? -21.301 20.409 8.850 1.00 94.00 94 ARG A O 1
ATOM 743 N N . LEU A 1 95 ? -20.551 18.308 8.549 1.00 95.44 95 LEU A N 1
ATOM 744 C CA . LEU A 1 95 ? -21.842 17.628 8.667 1.00 95.44 95 LEU A CA 1
ATOM 745 C C . LEU A 1 95 ? -22.232 17.313 10.125 1.00 95.44 95 LEU A C 1
ATOM 747 O O . LEU A 1 95 ? -23.256 16.677 10.358 1.00 95.44 95 LEU A O 1
ATOM 751 N N . GLY A 1 96 ? -21.448 17.769 11.108 1.00 97.19 96 GLY A N 1
ATOM 752 C CA . GLY A 1 96 ? -21.755 17.651 12.535 1.00 97.19 96 GLY A CA 1
ATOM 753 C C . GLY A 1 96 ? -21.098 16.469 13.253 1.00 97.19 96 GLY A C 1
ATOM 754 O O . GLY A 1 96 ? -21.362 16.265 14.437 1.00 97.19 96 GLY A O 1
ATOM 755 N N . ALA A 1 97 ? -20.231 15.696 12.590 1.00 97.31 97 ALA A N 1
ATOM 756 C CA . ALA A 1 97 ? -19.469 14.650 13.266 1.00 97.31 97 ALA A CA 1
ATOM 757 C C . ALA A 1 97 ? -18.405 15.251 14.203 1.00 97.31 97 ALA A C 1
ATOM 759 O O . ALA A 1 97 ? -17.769 16.260 13.900 1.00 97.31 97 ALA A O 1
ATOM 760 N N . SER A 1 98 ? -18.158 14.586 15.331 1.00 96.38 98 SER A N 1
ATOM 761 C CA . SER A 1 98 ? -17.034 14.904 16.215 1.00 96.38 98 SER A CA 1
ATOM 762 C C . SER A 1 98 ? -15.870 13.968 15.913 1.00 96.38 98 SER A C 1
ATOM 764 O O . SER A 1 98 ? -16.044 12.754 15.892 1.00 96.38 98 SER A O 1
ATOM 766 N N . CYS A 1 99 ? -14.678 14.523 15.701 1.00 95.94 99 CYS A N 1
ATOM 767 C CA . CYS A 1 99 ? -13.452 13.746 15.532 1.00 95.94 99 CYS A CA 1
ATOM 768 C C . CYS A 1 99 ? -12.473 14.136 16.634 1.00 95.94 99 CYS A C 1
ATOM 770 O O . CYS A 1 99 ? -12.033 15.287 16.684 1.00 95.94 99 CYS A O 1
ATOM 772 N N . VAL A 1 100 ? -12.150 13.175 17.496 1.00 96.25 100 VAL A N 1
ATOM 773 C CA . VAL A 1 100 ? -11.315 13.372 18.682 1.00 96.25 100 VAL A CA 1
ATOM 774 C C . VAL A 1 100 ? -10.076 12.494 18.549 1.00 96.25 100 VAL A C 1
ATOM 776 O O . VAL A 1 100 ? -10.176 11.270 18.540 1.00 96.25 100 VAL A O 1
ATOM 779 N N . THR A 1 101 ? -8.912 13.121 18.401 1.00 95.75 101 THR A N 1
ATOM 780 C CA . THR A 1 101 ? -7.607 12.445 18.382 1.00 95.75 101 THR A CA 1
ATOM 781 C C . THR A 1 101 ? -7.054 12.312 19.800 1.00 95.75 101 THR A C 1
ATOM 783 O O . THR A 1 101 ? -7.587 12.913 20.731 1.00 95.75 101 THR A O 1
ATOM 786 N N . GLU A 1 102 ? -6.003 11.504 19.979 1.00 96.50 102 GLU A N 1
ATOM 787 C CA . GLU A 1 102 ? -5.382 11.252 21.299 1.00 96.50 102 GLU A CA 1
ATOM 788 C C . GLU A 1 102 ? -6.376 10.694 22.348 1.00 96.50 102 GLU A C 1
ATOM 790 O O . GLU A 1 102 ? -6.173 10.774 23.564 1.00 96.50 102 GLU A O 1
ATOM 795 N N . CYS A 1 103 ? -7.475 10.112 21.860 1.00 97.44 103 CYS A N 1
ATOM 796 C CA . CYS A 1 103 ? -8.561 9.527 22.631 1.00 97.44 103 CYS A CA 1
ATOM 797 C C . CYS A 1 103 ? -8.535 8.011 22.429 1.00 97.44 103 CYS A C 1
ATOM 799 O O . CYS A 1 103 ? -9.149 7.462 21.515 1.00 97.44 103 CYS A O 1
ATOM 801 N N . ASN A 1 104 ? -7.745 7.338 23.258 1.00 97.31 104 ASN A N 1
ATOM 802 C CA . ASN A 1 104 ? -7.570 5.899 23.184 1.00 97.31 104 ASN A CA 1
ATOM 803 C C . ASN A 1 104 ? -8.792 5.215 23.782 1.00 97.31 104 ASN A C 1
ATOM 805 O O . ASN A 1 104 ? -9.090 5.397 24.964 1.00 97.31 104 ASN A O 1
ATOM 809 N N . VAL A 1 105 ? -9.457 4.386 22.981 1.00 97.94 105 VAL A N 1
ATOM 810 C CA . VAL A 1 105 ? -10.487 3.480 23.482 1.00 97.94 105 VAL A CA 1
ATOM 811 C C . VAL A 1 105 ? -9.823 2.396 24.331 1.00 97.94 105 VAL A C 1
ATOM 813 O O . VAL A 1 105 ? -8.826 1.795 23.927 1.00 97.94 105 VAL A O 1
ATOM 816 N N . THR A 1 106 ? -10.375 2.152 25.514 1.00 97.75 106 THR A N 1
ATOM 817 C CA . THR A 1 106 ? -9.863 1.189 26.497 1.00 97.75 106 THR A CA 1
ATOM 818 C C . THR A 1 106 ? -10.846 0.064 26.808 1.00 97.75 106 THR A C 1
ATOM 820 O O . THR A 1 106 ? -10.435 -0.933 27.399 1.00 97.75 106 THR A O 1
ATOM 823 N N . GLY A 1 107 ? -12.112 0.194 26.401 1.00 97.88 107 GLY A N 1
ATOM 824 C CA . GLY A 1 107 ? -13.144 -0.815 26.617 1.00 97.88 107 GLY A CA 1
ATOM 825 C C . GLY A 1 107 ? -14.461 -0.482 25.918 1.00 97.88 107 GLY A C 1
ATOM 826 O O . GLY A 1 107 ? -14.694 0.654 25.499 1.00 97.88 107 GLY A O 1
ATOM 827 N N . ILE A 1 108 ? -15.338 -1.479 25.816 1.00 97.69 108 ILE A N 1
ATOM 828 C CA . ILE A 1 108 ? -16.731 -1.325 25.380 1.00 97.69 108 ILE A CA 1
ATOM 829 C C . ILE A 1 108 ? -17.616 -1.864 26.501 1.00 97.69 108 ILE A C 1
ATOM 831 O O . ILE A 1 108 ? -17.459 -3.003 26.933 1.00 97.69 108 ILE A O 1
ATOM 835 N N . GLU A 1 109 ? -18.521 -1.026 26.992 1.00 96.81 109 GLU A N 1
ATOM 836 C CA . GLU A 1 109 ? -19.479 -1.375 28.034 1.00 96.81 109 GLU A CA 1
ATOM 837 C C . GLU A 1 109 ? -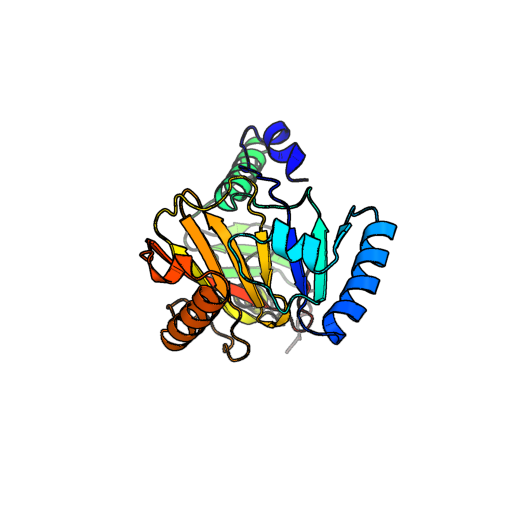20.749 -1.954 27.410 1.00 96.81 109 GLU A C 1
ATOM 839 O O . GLU A 1 109 ? -21.294 -1.398 26.450 1.00 96.81 109 GLU A O 1
ATOM 844 N N . MET A 1 110 ? -21.222 -3.055 27.988 1.00 94.62 110 MET A N 1
ATOM 845 C CA . MET A 1 110 ? -22.388 -3.805 27.535 1.00 94.62 110 MET A CA 1
ATOM 846 C C . MET A 1 110 ? -23.524 -3.713 28.559 1.00 94.62 110 MET A C 1
ATOM 848 O O . MET A 1 110 ? -23.302 -3.829 29.761 1.00 94.62 110 MET A O 1
ATOM 852 N N . ASP A 1 111 ? -24.745 -3.562 28.061 1.00 92.50 111 ASP A N 1
ATOM 853 C CA . ASP A 1 111 ? -26.015 -3.662 28.780 1.00 92.50 111 ASP A CA 1
ATOM 854 C C . ASP A 1 111 ? -26.788 -4.843 28.177 1.00 92.50 111 ASP A C 1
ATOM 856 O O . ASP A 1 111 ? -27.443 -4.729 27.135 1.00 92.50 111 ASP A O 1
ATOM 860 N N . GLY A 1 112 ? -26.594 -6.026 28.767 1.00 88.75 112 GLY A N 1
ATOM 861 C CA . GLY A 1 112 ? -27.032 -7.293 28.181 1.00 88.75 112 GLY A CA 1
ATOM 862 C C . GLY A 1 112 ? -26.354 -7.560 26.832 1.00 88.75 112 GLY A C 1
ATOM 863 O O . GLY A 1 112 ? -25.131 -7.607 26.740 1.00 88.75 112 GLY A O 1
ATOM 864 N N . GLU A 1 113 ? -27.155 -7.721 25.778 1.00 85.94 113 GLU A N 1
ATOM 865 C CA . GLU A 1 113 ? -26.682 -7.960 24.402 1.00 85.94 113 GLU A CA 1
ATOM 866 C C . GLU A 1 113 ? -26.422 -6.661 23.614 1.00 85.94 113 GLU A C 1
ATOM 868 O O . GLU A 1 113 ? -26.127 -6.687 22.415 1.00 85.94 113 GLU A O 1
ATOM 873 N N . HIS A 1 114 ? -26.558 -5.499 24.256 1.00 90.44 114 HIS A N 1
ATOM 874 C CA . HIS A 1 114 ? -26.445 -4.203 23.601 1.00 90.44 114 HIS A CA 1
ATOM 875 C C . HIS A 1 114 ? -25.233 -3.430 24.099 1.00 90.44 114 HIS A C 1
ATOM 877 O O . HIS A 1 114 ? -24.947 -3.399 25.290 1.00 90.44 114 HIS A O 1
ATOM 883 N N . ILE A 1 115 ? -24.556 -2.729 23.192 1.00 94.81 115 ILE A N 1
ATOM 884 C CA . ILE A 1 115 ? -23.540 -1.752 23.584 1.00 94.81 115 ILE A CA 1
ATOM 885 C C . ILE A 1 115 ? -24.238 -0.621 24.351 1.00 94.81 115 ILE A C 1
ATOM 887 O O . ILE A 1 115 ? -25.328 -0.185 23.964 1.00 94.81 115 ILE A O 1
ATOM 891 N N . ALA A 1 116 ? -23.628 -0.174 25.444 1.00 96.88 116 ALA A N 1
ATOM 892 C CA . ALA A 1 116 ? -24.093 0.939 26.265 1.00 96.88 116 ALA A CA 1
ATOM 893 C C . ALA A 1 116 ? -23.173 2.163 26.144 1.00 96.88 116 ALA A C 1
ATOM 895 O O . ALA A 1 116 ? -23.650 3.304 26.056 1.00 96.88 116 ALA A O 1
ATOM 896 N N . ALA A 1 117 ? -21.857 1.934 26.128 1.00 97.94 117 ALA A N 1
ATOM 897 C CA . ALA A 1 117 ? -20.858 2.989 26.031 1.00 97.94 117 ALA A CA 1
ATOM 898 C C . ALA A 1 117 ? -19.506 2.484 25.507 1.00 97.94 117 ALA A C 1
ATOM 900 O O . ALA A 1 117 ? -19.196 1.296 25.545 1.00 97.94 117 ALA A O 1
ATOM 901 N N . VAL A 1 118 ? -18.678 3.421 25.056 1.00 98.19 118 VAL A N 1
ATOM 902 C CA . VAL A 1 118 ? -17.257 3.221 24.757 1.00 98.19 118 VAL A CA 1
ATOM 903 C C . VAL A 1 118 ? -16.443 3.928 25.834 1.00 98.19 118 VAL A C 1
ATOM 905 O O . VAL A 1 118 ? -16.646 5.116 26.080 1.00 98.19 118 VAL A O 1
ATOM 908 N N . GLN A 1 119 ? -15.532 3.207 26.480 1.00 98.38 119 GLN A N 1
ATOM 909 C CA . GLN A 1 119 ? -14.638 3.751 27.500 1.00 98.38 119 GLN A CA 1
ATOM 910 C C . GLN A 1 119 ? -13.357 4.262 26.846 1.00 98.38 119 GLN A C 1
ATOM 912 O O . GLN A 1 119 ? -12.772 3.571 26.009 1.00 98.38 119 GLN A O 1
ATOM 917 N N . THR A 1 120 ? -12.907 5.457 27.228 1.00 98.25 120 THR A N 1
ATOM 918 C CA . THR A 1 120 ? -11.656 6.038 26.729 1.00 98.25 120 THR A CA 1
ATOM 919 C C . THR A 1 120 ? -10.826 6.641 27.859 1.00 98.25 120 THR A C 1
ATOM 921 O O . THR A 1 120 ? -11.302 6.833 28.981 1.00 98.25 120 THR A O 1
ATOM 924 N N . ASN A 1 121 ? -9.578 7.005 27.560 1.00 97.88 121 ASN A N 1
ATOM 925 C CA . ASN A 1 121 ? -8.722 7.773 28.471 1.00 97.88 121 ASN A CA 1
ATOM 926 C C . ASN A 1 121 ? -9.210 9.215 28.738 1.00 97.88 121 ASN A C 1
ATOM 928 O O . ASN A 1 121 ? -8.619 9.895 29.573 1.00 97.88 121 ASN A O 1
ATOM 932 N N . GLN A 1 122 ? -10.252 9.686 28.049 1.00 97.75 122 GLN A N 1
ATOM 933 C CA . GLN A 1 122 ? -10.831 11.025 28.211 1.00 97.75 122 GLN A CA 1
ATOM 934 C C . GLN A 1 122 ? -12.278 10.995 28.742 1.00 97.75 122 GLN A C 1
ATOM 936 O O . GLN A 1 122 ? -12.925 12.037 28.832 1.00 97.75 122 GLN A O 1
ATOM 941 N N . GLY A 1 123 ? -12.785 9.816 29.115 1.00 97.44 123 GLY A N 1
ATOM 942 C CA . GLY A 1 123 ? -14.143 9.613 29.623 1.00 97.44 123 GLY A CA 1
ATOM 943 C C . GLY A 1 123 ? -14.953 8.622 28.785 1.00 97.44 123 GLY A C 1
ATOM 944 O O . GLY A 1 123 ? -14.490 8.099 27.776 1.00 97.44 123 GLY A O 1
ATOM 945 N N . SER A 1 124 ? -16.179 8.340 29.219 1.00 97.88 124 SER A N 1
ATOM 946 C CA . SER A 1 124 ? -17.067 7.409 28.514 1.00 97.88 124 SER A CA 1
ATOM 947 C C . SER A 1 124 ? -17.966 8.133 27.515 1.00 97.88 124 SER A C 1
ATOM 949 O O . SER A 1 124 ? -18.519 9.192 27.812 1.00 97.88 124 SER A O 1
ATOM 951 N N . VAL A 1 125 ? -18.173 7.522 26.349 1.00 98.06 125 VAL A N 1
ATOM 952 C CA . VAL A 1 125 ? -19.106 7.986 25.316 1.00 98.06 125 VAL A CA 1
ATOM 953 C C . VAL A 1 125 ? -20.276 7.012 25.242 1.00 98.06 125 VAL A C 1
ATOM 955 O O . VAL A 1 125 ? -20.103 5.873 24.812 1.00 98.06 125 VAL A O 1
ATOM 958 N N . SER A 1 126 ? -21.472 7.437 25.659 1.00 98.12 126 SER A N 1
ATOM 959 C CA . SER A 1 126 ? -22.671 6.596 25.556 1.00 98.12 126 SER A CA 1
ATOM 960 C C . SER A 1 126 ? -23.077 6.413 24.094 1.00 98.12 126 SER A C 1
ATOM 962 O O . SER A 1 126 ? -23.204 7.383 23.347 1.00 98.12 126 SER A O 1
ATOM 964 N N . THR A 1 127 ? -23.269 5.162 23.678 1.00 96.69 127 THR A N 1
ATOM 965 C CA . THR A 1 127 ? -23.687 4.807 22.319 1.00 96.69 127 THR A CA 1
ATOM 966 C C . THR A 1 127 ? -24.282 3.403 22.290 1.00 96.69 127 THR A C 1
ATOM 968 O O . THR A 1 127 ? -23.942 2.556 23.110 1.00 96.69 127 THR A O 1
ATOM 971 N N . ARG A 1 128 ? -25.148 3.138 21.309 1.00 95.00 128 ARG A N 1
ATOM 972 C CA . ARG A 1 128 ? -25.664 1.792 21.010 1.00 95.00 128 ARG A CA 1
ATOM 973 C C . ARG A 1 128 ? -24.961 1.126 19.826 1.00 95.00 128 ARG A C 1
ATOM 975 O O . ARG A 1 128 ? -25.197 -0.049 19.561 1.00 95.00 128 ARG A O 1
ATOM 982 N N . ILE A 1 129 ? -24.141 1.874 19.085 1.00 94.75 129 ILE A N 1
ATOM 983 C CA . ILE A 1 129 ? -23.481 1.411 17.861 1.00 94.75 129 ILE A CA 1
ATOM 984 C C . ILE A 1 129 ? -22.008 1.805 17.907 1.00 94.75 129 ILE A C 1
ATOM 986 O O . ILE A 1 129 ? -21.670 2.955 18.192 1.00 94.75 129 ILE A O 1
ATOM 990 N N . VAL A 1 130 ? -21.150 0.841 17.583 1.00 96.31 130 VAL A N 1
ATOM 991 C CA . VAL A 1 130 ? -19.709 1.019 17.403 1.00 96.31 130 VAL A CA 1
ATOM 992 C C . VAL A 1 130 ? -19.328 0.400 16.066 1.00 96.31 130 VAL A C 1
ATOM 994 O O . VAL A 1 130 ? -19.764 -0.706 15.747 1.00 96.31 130 VAL A O 1
ATOM 997 N N . VAL A 1 131 ? -18.521 1.116 15.287 1.00 96.69 131 VAL A N 1
ATOM 998 C CA . VAL A 1 131 ? -17.890 0.600 14.069 1.00 96.69 131 VAL A CA 1
ATOM 999 C C . VAL A 1 131 ? -16.410 0.410 14.374 1.00 96.69 131 VAL A C 1
ATOM 1001 O O . VAL A 1 131 ? -15.729 1.365 14.739 1.00 96.69 131 VAL A O 1
ATOM 1004 N N . ASN A 1 132 ? -15.920 -0.823 14.256 1.00 96.25 132 ASN A N 1
ATOM 1005 C CA . ASN A 1 132 ? -14.510 -1.133 14.464 1.00 96.25 132 ASN A CA 1
ATOM 1006 C C . ASN A 1 132 ? -13.739 -0.926 13.154 1.00 96.25 132 ASN A C 1
ATOM 1008 O O . ASN A 1 132 ? -13.817 -1.753 12.252 1.00 96.25 132 ASN A O 1
ATOM 1012 N N . ALA A 1 133 ? -13.022 0.193 13.064 1.00 96.06 133 ALA A N 1
ATOM 1013 C CA . ALA A 1 133 ? -12.174 0.555 11.929 1.00 96.06 133 ALA A CA 1
ATOM 1014 C C . ALA A 1 133 ? -10.704 0.712 12.364 1.00 96.06 133 ALA A C 1
ATOM 1016 O O . ALA A 1 133 ? -9.994 1.598 11.897 1.00 96.06 133 ALA A O 1
ATOM 1017 N N . CYS A 1 134 ? -10.248 -0.118 13.308 1.00 96.00 134 CYS A N 1
ATOM 1018 C CA . CYS A 1 134 ? -8.921 -0.008 13.921 1.00 96.00 134 CYS A CA 1
ATOM 1019 C C . CYS A 1 134 ? -7.804 -0.720 13.130 1.00 96.00 134 CYS A C 1
ATOM 1021 O O . CYS A 1 134 ? -6.757 -1.018 13.703 1.00 96.00 134 CYS A O 1
ATOM 1023 N N . GLY A 1 135 ? -8.016 -1.012 11.840 1.00 95.75 135 GLY A N 1
ATOM 1024 C CA . GLY A 1 135 ? -7.037 -1.644 10.945 1.00 95.75 135 GLY A CA 1
ATOM 1025 C C . GLY A 1 135 ? -6.383 -2.888 11.572 1.00 95.75 135 GLY A C 1
ATOM 1026 O O . GLY A 1 135 ? -7.111 -3.770 12.046 1.00 95.75 135 GLY A O 1
ATOM 1027 N N . PRO A 1 136 ? -5.043 -2.968 11.662 1.00 96.44 136 PRO A N 1
ATOM 1028 C CA . PRO A 1 136 ? -4.348 -4.127 12.229 1.00 96.44 136 PRO A CA 1
ATOM 1029 C C . PRO A 1 136 ? -4.664 -4.350 13.719 1.00 96.44 136 PRO A C 1
ATOM 1031 O O . PRO A 1 136 ? -4.587 -5.475 14.206 1.00 96.44 136 PRO A O 1
ATOM 1034 N N . TRP A 1 137 ? -5.105 -3.320 14.446 1.00 96.06 137 TRP A N 1
ATOM 1035 C CA . TRP A 1 137 ? -5.463 -3.417 15.865 1.00 96.06 137 TRP A CA 1
ATOM 1036 C C . TRP A 1 137 ? -6.918 -3.833 16.112 1.00 96.06 137 TRP A C 1
ATOM 1038 O O . TRP A 1 137 ? -7.341 -3.909 17.267 1.00 96.06 137 TRP A O 1
ATOM 1048 N N . SER A 1 138 ? -7.693 -4.133 15.063 1.00 96.38 138 SER A N 1
ATOM 1049 C CA . SER A 1 138 ? -9.134 -4.423 15.162 1.00 96.38 138 SER A CA 1
ATOM 1050 C C . SER A 1 138 ? -9.479 -5.598 16.079 1.00 96.38 138 SER A C 1
ATOM 1052 O O . SER A 1 138 ? -10.552 -5.594 16.684 1.00 96.38 138 SER A O 1
ATOM 1054 N N . GLN A 1 139 ? -8.582 -6.575 16.254 1.00 94.94 139 GLN A N 1
ATOM 1055 C CA . GLN A 1 139 ? -8.826 -7.700 17.162 1.00 94.94 139 GLN A CA 1
ATOM 1056 C C . GLN A 1 139 ? -8.980 -7.259 18.627 1.00 94.94 139 GLN A C 1
ATOM 1058 O O . GLN A 1 139 ? -9.752 -7.854 19.380 1.00 94.94 139 GLN A O 1
ATOM 1063 N N . LYS A 1 140 ? -8.274 -6.208 19.056 1.00 94.81 140 LYS A N 1
ATOM 1064 C CA . LYS A 1 140 ? -8.285 -5.784 20.460 1.00 94.81 140 LYS A CA 1
ATOM 1065 C C . LYS A 1 140 ? -9.641 -5.204 20.891 1.00 94.81 140 LYS A C 1
ATOM 1067 O O . LYS A 1 140 ? -10.144 -5.653 21.915 1.00 94.81 140 LYS A O 1
ATOM 1072 N N . PRO A 1 141 ? -10.283 -4.294 20.135 1.00 95.25 141 PRO A N 1
ATOM 1073 C CA . PRO A 1 141 ? -11.644 -3.874 20.450 1.00 95.25 141 PRO A CA 1
ATOM 1074 C C . PRO A 1 141 ? -12.689 -4.986 20.332 1.00 95.25 141 PRO A C 1
ATOM 1076 O O . PRO A 1 141 ? -13.650 -5.005 21.097 1.00 95.25 141 PRO A O 1
ATOM 1079 N N . ALA A 1 142 ? -12.506 -5.922 19.396 1.00 95.19 142 ALA A N 1
ATOM 1080 C CA . ALA A 1 142 ? -13.430 -7.036 19.205 1.00 95.19 142 ALA A CA 1
ATOM 1081 C C . ALA A 1 142 ? -13.476 -7.976 20.423 1.00 95.19 142 ALA A C 1
ATOM 1083 O O . ALA A 1 142 ? -14.555 -8.404 20.836 1.00 95.19 142 ALA A O 1
ATOM 1084 N N . SER A 1 143 ? -12.327 -8.238 21.054 1.00 95.38 143 SER A N 1
ATOM 1085 C CA . SER A 1 143 ? -12.262 -9.136 22.212 1.00 95.38 143 SER A CA 1
ATOM 1086 C C . SER A 1 143 ? -12.976 -8.591 23.454 1.00 95.38 143 SER A C 1
ATOM 1088 O O . SER A 1 143 ? -13.464 -9.382 24.259 1.00 95.38 143 SER A O 1
ATOM 1090 N N . TRP A 1 144 ? -13.125 -7.266 23.595 1.00 95.38 144 TRP A N 1
ATOM 1091 C CA . TRP A 1 144 ? -13.893 -6.659 24.694 1.00 95.38 144 TRP A CA 1
ATOM 1092 C C . TRP A 1 144 ? -15.377 -7.025 24.672 1.00 95.38 144 TRP A C 1
ATOM 1094 O O . TRP A 1 144 ? -16.029 -6.986 25.711 1.00 95.38 144 TRP A O 1
ATOM 1104 N N . VAL A 1 145 ? -15.898 -7.403 23.505 1.00 93.94 145 VAL A N 1
ATOM 1105 C CA . VAL A 1 145 ? -17.278 -7.869 23.323 1.00 93.94 145 VAL A CA 1
ATOM 1106 C C . VAL A 1 145 ? -17.342 -9.364 22.990 1.00 93.94 145 VAL A C 1
ATOM 1108 O O . VAL A 1 145 ? -18.348 -9.843 22.474 1.00 93.94 145 VAL A O 1
ATOM 1111 N N . GLY A 1 146 ? -16.268 -10.109 23.280 1.00 92.50 146 GLY A N 1
ATOM 1112 C CA . GLY A 1 146 ? -16.207 -11.562 23.108 1.00 92.50 146 GLY A CA 1
ATOM 1113 C C . GLY A 1 146 ? -16.084 -12.042 21.659 1.00 92.50 146 GLY A C 1
ATOM 1114 O O . GLY A 1 146 ? -16.346 -13.212 21.393 1.00 92.50 146 GLY A O 1
ATOM 1115 N N . LEU A 1 147 ? -15.702 -11.169 20.721 1.00 93.25 147 LEU A N 1
ATOM 1116 C CA . LEU A 1 147 ? -15.511 -11.532 19.317 1.00 93.25 147 LEU A CA 1
ATOM 1117 C C . LEU A 1 147 ? -14.048 -11.866 19.006 1.00 93.25 147 LEU A C 1
ATOM 1119 O O . LEU A 1 147 ? -13.113 -11.207 19.471 1.00 93.25 147 LEU A O 1
ATOM 1123 N N . GLU A 1 148 ? -13.865 -12.861 18.144 1.00 94.44 148 GLU A N 1
ATOM 1124 C CA . GLU A 1 148 ? -12.582 -13.208 17.541 1.00 94.44 148 GLU A CA 1
ATOM 1125 C C . GLU A 1 148 ? -12.632 -12.892 16.043 1.00 94.44 148 GLU A C 1
ATOM 1127 O O . GLU A 1 148 ? -13.420 -13.465 15.292 1.00 94.44 148 GLU A O 1
ATOM 1132 N N . LEU A 1 149 ? -11.808 -11.940 15.617 1.00 94.19 149 LEU A N 1
ATOM 1133 C CA . LEU A 1 149 ? -11.616 -11.562 14.227 1.00 94.19 149 LEU A CA 1
ATOM 1134 C C . LEU A 1 149 ? -10.372 -12.271 13.684 1.00 94.19 149 LEU A C 1
ATOM 1136 O O . LEU A 1 149 ? -9.304 -12.201 14.298 1.00 94.19 149 LEU A O 1
ATOM 1140 N N . PRO A 1 150 ? -10.444 -12.877 12.490 1.00 94.56 150 PRO A N 1
ATOM 1141 C CA . PRO A 1 150 ? -9.298 -13.522 11.861 1.00 94.56 150 PRO A CA 1
ATOM 1142 C C . PRO A 1 150 ? -8.358 -12.495 11.199 1.00 94.56 150 PRO A C 1
ATOM 1144 O O . PRO A 1 150 ? -7.884 -12.711 10.089 1.00 94.56 150 PRO A O 1
ATOM 1147 N N . VAL A 1 151 ? -8.102 -11.362 11.857 1.00 94.88 151 VAL A N 1
ATOM 1148 C CA . VAL A 1 151 ? -7.241 -10.282 11.362 1.00 94.88 151 VAL A CA 1
ATOM 1149 C C . VAL A 1 151 ? -5.862 -10.412 11.987 1.00 94.88 151 VAL A C 1
ATOM 1151 O O . VAL A 1 151 ? -5.723 -10.433 13.210 1.00 94.88 151 VAL A O 1
ATOM 1154 N N . LYS A 1 152 ? -4.829 -10.472 11.146 1.00 95.50 152 LYS A N 1
ATOM 1155 C CA . LYS A 1 152 ? -3.437 -10.550 11.587 1.00 95.50 152 LYS A CA 1
ATOM 1156 C C . LYS A 1 152 ? -2.631 -9.379 11.026 1.00 95.50 152 LYS A C 1
ATOM 1158 O O . LYS A 1 152 ? -2.591 -9.222 9.805 1.00 95.50 152 LYS A O 1
ATOM 1163 N N . PRO A 1 153 ? -1.964 -8.586 11.883 1.00 97.19 153 PRO A N 1
ATOM 1164 C CA . PRO A 1 153 ? -1.016 -7.576 11.436 1.00 97.19 153 PRO A CA 1
ATOM 1165 C C . PRO A 1 153 ? 0.146 -8.210 10.669 1.00 97.19 153 PRO A C 1
ATOM 1167 O O . PRO A 1 153 ? 0.738 -9.189 11.133 1.00 97.19 153 PRO A O 1
ATOM 1170 N N . LEU A 1 154 ? 0.474 -7.653 9.508 1.00 96.94 154 LEU A N 1
ATOM 1171 C CA . LEU A 1 154 ? 1.620 -8.056 8.700 1.00 96.94 154 LEU A CA 1
ATOM 1172 C C . LEU A 1 154 ? 2.420 -6.823 8.285 1.00 96.94 154 LEU A C 1
ATOM 1174 O O . LEU A 1 154 ? 1.861 -5.881 7.721 1.00 96.94 154 LEU A O 1
ATOM 1178 N N . ARG A 1 155 ? 3.731 -6.837 8.526 1.00 97.75 155 ARG A N 1
ATOM 1179 C CA . ARG A 1 155 ? 4.610 -5.731 8.147 1.00 97.75 155 ARG A CA 1
ATOM 1180 C C . ARG A 1 155 ? 4.741 -5.609 6.621 1.00 97.75 155 ARG A C 1
ATOM 1182 O O . ARG A 1 155 ? 4.926 -6.591 5.899 1.00 97.75 155 ARG A O 1
ATOM 1189 N N . ARG A 1 156 ? 4.678 -4.373 6.127 1.00 97.31 156 ARG A N 1
ATOM 1190 C CA . ARG A 1 156 ? 5.015 -3.947 4.762 1.00 97.31 156 ARG A CA 1
ATOM 1191 C C . ARG A 1 156 ? 6.053 -2.845 4.831 1.00 97.31 156 ARG A C 1
ATOM 1193 O O . ARG A 1 156 ? 5.994 -2.009 5.726 1.00 97.31 156 ARG A O 1
ATOM 1200 N N . GLN A 1 157 ? 6.999 -2.873 3.903 1.00 98.06 157 GLN A N 1
ATOM 1201 C CA . GLN A 1 157 ? 8.177 -2.016 3.935 1.00 98.06 157 GLN A CA 1
ATOM 1202 C C . GLN A 1 157 ? 8.430 -1.421 2.552 1.00 98.06 157 GLN A C 1
ATOM 1204 O O . GLN A 1 157 ? 8.142 -2.057 1.531 1.00 98.06 157 GLN A O 1
ATOM 1209 N N . TRP A 1 158 ? 8.923 -0.188 2.528 1.00 98.38 158 TRP A N 1
ATOM 1210 C CA . TRP A 1 158 ? 9.287 0.523 1.310 1.00 98.38 158 TRP A CA 1
ATOM 1211 C C . TRP A 1 158 ? 10.315 1.614 1.598 1.00 98.38 158 TRP A C 1
ATOM 1213 O O . TRP A 1 158 ? 10.515 2.058 2.733 1.00 98.38 158 TRP A O 1
ATOM 1223 N N . LEU A 1 159 ? 10.959 2.052 0.527 1.00 98.06 159 LEU A N 1
ATOM 1224 C CA . LEU A 1 159 ? 11.982 3.081 0.517 1.00 98.06 159 LEU A CA 1
ATOM 1225 C C . LEU A 1 159 ? 11.557 4.198 -0.426 1.00 98.06 159 LEU A C 1
ATOM 1227 O O . LEU A 1 159 ?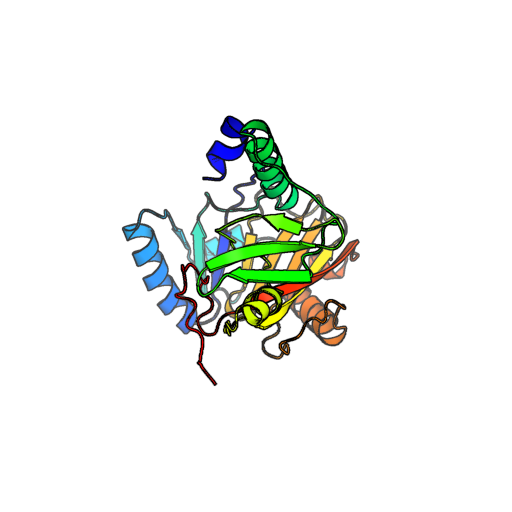 10.896 3.950 -1.433 1.00 98.06 159 LEU A O 1
ATOM 1231 N N . VAL A 1 160 ? 11.988 5.417 -0.121 1.00 98.25 160 VAL A N 1
ATOM 1232 C CA . VAL A 1 160 ? 11.905 6.562 -1.030 1.00 98.25 160 VAL A CA 1
ATOM 1233 C C . VAL A 1 160 ? 13.318 7.043 -1.305 1.00 98.25 160 VAL A C 1
ATOM 1235 O O . VAL A 1 160 ? 14.088 7.275 -0.369 1.00 98.25 160 VAL A O 1
ATOM 1238 N N . THR A 1 161 ? 13.673 7.198 -2.574 1.00 98.19 161 THR A N 1
ATOM 1239 C CA . THR A 1 161 ? 14.994 7.694 -2.968 1.00 98.19 161 THR A CA 1
ATOM 1240 C C . THR A 1 161 ? 15.105 9.214 -2.866 1.00 98.19 161 THR A C 1
ATOM 1242 O O . THR A 1 161 ? 14.118 9.945 -2.756 1.00 98.19 161 THR A O 1
ATOM 1245 N N . GLU A 1 162 ? 16.334 9.714 -2.944 1.00 97.00 162 GLU A N 1
ATOM 1246 C CA . GLU A 1 162 ? 16.594 11.100 -3.327 1.00 97.00 162 GLU A CA 1
ATOM 1247 C C . GLU A 1 162 ? 16.138 11.373 -4.775 1.00 97.00 162 GLU A C 1
ATOM 1249 O O . GLU A 1 162 ? 15.656 10.480 -5.477 1.00 97.00 162 GLU A O 1
ATOM 1254 N N . GLY A 1 163 ? 16.231 12.633 -5.207 1.00 94.75 163 GLY A N 1
ATOM 1255 C CA . GLY A 1 163 ? 15.727 13.062 -6.509 1.00 94.75 163 GLY A CA 1
ATOM 1256 C C . GLY A 1 163 ? 16.483 12.452 -7.693 1.00 94.75 163 GLY A C 1
ATOM 1257 O O . GLY A 1 163 ? 17.712 12.416 -7.693 1.00 94.75 163 GLY A O 1
ATOM 1258 N N . ILE A 1 164 ? 15.748 12.036 -8.726 1.00 92.69 164 ILE A N 1
ATOM 1259 C CA . ILE A 1 164 ? 16.274 11.400 -9.938 1.00 92.69 164 ILE A CA 1
ATOM 1260 C C . ILE A 1 164 ? 15.748 12.168 -11.153 1.00 92.69 164 ILE A C 1
ATOM 1262 O O . ILE A 1 164 ? 14.572 12.098 -11.496 1.00 92.69 164 ILE A O 1
ATOM 1266 N N . THR A 1 165 ? 16.623 12.899 -11.842 1.00 86.56 165 THR A N 1
ATOM 1267 C CA . THR A 1 165 ? 16.235 13.752 -12.984 1.00 86.56 165 THR A CA 1
ATOM 1268 C C . THR A 1 165 ? 15.831 12.972 -14.235 1.00 86.56 165 THR A C 1
ATOM 1270 O O . THR A 1 165 ? 15.189 13.526 -15.121 1.00 86.56 165 THR A O 1
ATOM 1273 N N . ALA A 1 166 ? 16.210 11.697 -14.324 1.00 85.31 166 ALA A N 1
ATOM 1274 C CA . ALA A 1 166 ? 15.984 10.851 -15.493 1.00 85.31 166 ALA A CA 1
ATOM 1275 C C . ALA A 1 166 ? 14.605 10.159 -15.521 1.00 85.31 166 ALA A C 1
ATOM 1277 O O . ALA A 1 166 ? 14.354 9.374 -16.434 1.00 85.31 166 ALA A O 1
ATOM 1278 N N . ILE A 1 167 ? 13.724 10.404 -14.541 1.00 89.69 167 ILE A N 1
ATOM 1279 C CA . ILE A 1 167 ? 12.388 9.790 -14.500 1.00 89.69 167 ILE A CA 1
ATOM 1280 C C . ILE A 1 167 ? 11.410 10.625 -15.341 1.00 89.69 167 ILE A C 1
ATOM 1282 O O . ILE A 1 167 ? 11.206 11.800 -15.033 1.00 89.69 167 ILE A O 1
ATOM 1286 N N . PRO A 1 168 ? 10.771 10.054 -16.378 1.00 89.38 168 PRO A N 1
ATOM 1287 C CA . PRO A 1 168 ? 9.751 10.763 -17.143 1.00 89.38 168 PRO A CA 1
ATOM 1288 C C . PRO A 1 168 ? 8.534 11.124 -16.281 1.00 89.38 168 PRO A C 1
ATOM 1290 O O . PRO A 1 168 ? 8.077 10.315 -15.475 1.00 89.38 168 PRO A O 1
ATOM 1293 N N . GLU A 1 169 ? 7.917 12.283 -16.522 1.00 87.44 169 GLU A N 1
ATOM 1294 C CA . GLU A 1 169 ? 6.648 12.656 -15.869 1.00 87.44 169 GLU A CA 1
ATOM 1295 C C . GLU A 1 169 ? 5.505 11.681 -16.183 1.00 87.44 169 GLU A C 1
ATOM 1297 O O . GLU A 1 169 ? 4.544 11.581 -15.424 1.00 87.44 169 GLU A O 1
ATOM 1302 N N . SER A 1 170 ? 5.601 10.944 -17.289 1.00 90.12 170 SER A N 1
ATOM 1303 C CA . SER A 1 170 ? 4.644 9.910 -17.680 1.00 90.12 170 SER A CA 1
ATOM 1304 C C . SER A 1 170 ? 4.925 8.542 -17.052 1.00 90.12 170 SER A C 1
ATOM 1306 O O . SER A 1 170 ? 4.260 7.580 -17.425 1.00 90.12 170 SER A O 1
ATOM 1308 N N . PHE A 1 171 ? 5.926 8.414 -16.171 1.00 95.56 171 PHE A N 1
ATOM 1309 C CA . PHE A 1 171 ? 6.258 7.137 -15.539 1.00 95.56 171 PHE A CA 1
ATOM 1310 C C . PHE A 1 171 ? 5.060 6.617 -14.721 1.00 95.56 171 PHE A C 1
ATOM 1312 O O . PHE A 1 171 ? 4.597 7.337 -13.820 1.00 95.56 171 PHE A O 1
ATOM 1319 N N . PRO A 1 172 ? 4.540 5.412 -15.035 1.00 97.31 172 PRO A N 1
ATOM 1320 C CA . PRO A 1 172 ? 3.373 4.858 -14.363 1.00 97.31 172 PRO A CA 1
ATOM 1321 C C . PRO A 1 172 ? 3.734 4.268 -12.999 1.00 97.31 172 PRO A C 1
ATOM 1323 O O . PRO A 1 172 ? 4.902 4.150 -12.628 1.00 97.31 172 PRO A O 1
ATOM 1326 N N . PHE A 1 173 ? 2.715 3.855 -12.251 1.00 98.25 173 PHE A N 1
ATOM 1327 C CA . PHE A 1 173 ? 2.916 2.924 -11.149 1.00 98.25 173 PHE A CA 1
ATOM 1328 C C . PHE A 1 173 ? 3.180 1.531 -11.737 1.00 98.25 173 PHE A C 1
ATOM 1330 O O . PHE A 1 173 ? 2.297 0.943 -12.352 1.00 98.25 173 PHE A O 1
ATOM 1337 N N . VAL A 1 174 ? 4.403 1.021 -11.588 1.00 98.69 174 VAL A N 1
ATOM 1338 C CA . VAL A 1 174 ? 4.841 -0.267 -12.140 1.00 98.69 174 VAL A CA 1
ATOM 1339 C C . VAL A 1 174 ? 4.871 -1.344 -11.062 1.00 98.69 174 VAL A C 1
ATOM 1341 O O . VAL A 1 174 ? 5.474 -1.140 -10.009 1.00 98.69 174 VAL A O 1
ATOM 1344 N N . ILE A 1 175 ? 4.311 -2.518 -11.362 1.00 98.69 175 ILE A N 1
ATOM 1345 C CA . ILE A 1 175 ? 4.415 -3.736 -10.549 1.00 98.69 175 ILE A CA 1
ATOM 1346 C C . ILE A 1 175 ? 5.080 -4.858 -11.349 1.00 98.69 175 ILE A C 1
ATOM 1348 O O . ILE A 1 175 ? 4.515 -5.343 -12.326 1.00 98.69 175 ILE A O 1
ATOM 1352 N N . ASP A 1 176 ? 6.243 -5.326 -10.888 1.00 98.62 176 ASP A N 1
ATOM 1353 C CA . ASP A 1 176 ? 6.768 -6.652 -11.229 1.00 98.62 176 ASP A CA 1
ATOM 1354 C C . ASP A 1 176 ? 5.987 -7.685 -10.413 1.00 98.62 176 ASP A C 1
ATOM 1356 O O . ASP A 1 176 ? 6.229 -7.886 -9.215 1.00 98.62 176 ASP A O 1
ATOM 1360 N N . PHE A 1 177 ? 5.004 -8.311 -11.059 1.00 98.25 177 PHE A N 1
ATOM 1361 C CA . PHE A 1 177 ? 4.055 -9.174 -10.366 1.00 98.25 177 PHE A CA 1
ATOM 1362 C C . PHE A 1 177 ? 4.729 -10.419 -9.779 1.00 98.25 177 PHE A C 1
ATOM 1364 O O . PHE A 1 177 ? 4.461 -10.796 -8.637 1.00 98.25 177 PHE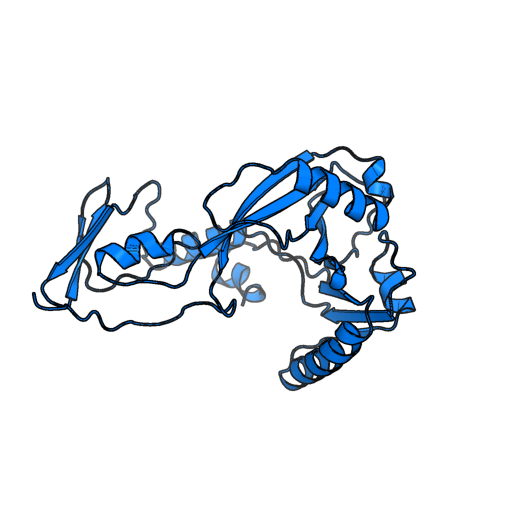 A O 1
ATOM 1371 N N . ALA A 1 178 ? 5.660 -11.021 -10.522 1.00 97.19 178 ALA A N 1
ATOM 1372 C CA . ALA A 1 178 ? 6.325 -12.253 -10.112 1.00 97.19 178 ALA A CA 1
ATOM 1373 C C . ALA A 1 178 ? 7.204 -12.052 -8.869 1.00 97.19 178 ALA A C 1
ATOM 1375 O O . ALA A 1 178 ? 7.293 -12.952 -8.032 1.00 97.19 178 ALA A O 1
ATOM 1376 N N . GLN A 1 179 ? 7.835 -10.881 -8.739 1.00 96.94 179 GLN A N 1
ATOM 1377 C CA . GLN A 1 179 ? 8.671 -10.534 -7.584 1.00 96.94 179 GLN A CA 1
ATOM 1378 C C . GLN A 1 179 ? 7.905 -9.803 -6.476 1.00 96.94 179 GLN A C 1
ATOM 1380 O O . GLN A 1 179 ? 8.450 -9.593 -5.394 1.00 96.94 179 GLN A O 1
ATOM 1385 N N . SER A 1 180 ? 6.649 -9.410 -6.725 1.00 97.06 180 SER A N 1
ATOM 1386 C CA . SER A 1 180 ? 5.889 -8.517 -5.840 1.00 97.06 180 SER A CA 1
ATOM 1387 C C . SER A 1 180 ? 6.659 -7.233 -5.503 1.00 97.06 180 SER A C 1
ATOM 1389 O O . SER A 1 180 ? 6.596 -6.752 -4.369 1.00 97.06 180 SER A O 1
ATOM 1391 N N . LEU A 1 181 ? 7.407 -6.719 -6.482 1.00 98.62 181 LEU A N 1
ATOM 1392 C CA . LEU A 1 181 ? 8.258 -5.532 -6.419 1.00 98.62 181 LEU A CA 1
ATOM 1393 C C . LEU A 1 181 ? 7.590 -4.414 -7.210 1.00 98.62 181 LEU A C 1
ATOM 1395 O O . LEU A 1 181 ? 7.036 -4.658 -8.281 1.00 98.62 181 LEU A O 1
ATOM 1399 N N . TYR A 1 182 ? 7.646 -3.187 -6.709 1.00 98.69 182 TYR A N 1
ATOM 1400 C CA . TYR A 1 182 ? 6.941 -2.090 -7.351 1.00 98.69 182 TYR A CA 1
ATOM 1401 C C . TYR A 1 182 ? 7.682 -0.759 -7.282 1.00 98.69 182 TYR A C 1
ATOM 1403 O O . TYR A 1 182 ? 8.574 -0.570 -6.451 1.00 98.69 182 TYR A O 1
ATOM 1411 N N . PHE A 1 183 ? 7.305 0.152 -8.179 1.00 98.44 183 PHE A N 1
ATOM 1412 C CA . PHE A 1 183 ? 7.918 1.465 -8.347 1.00 98.44 183 PHE A CA 1
ATOM 1413 C C . PHE A 1 183 ? 6.865 2.496 -8.723 1.00 98.44 183 PHE A C 1
ATOM 1415 O O . PHE A 1 183 ? 6.078 2.271 -9.642 1.00 98.44 183 PHE A O 1
ATOM 1422 N N . HIS A 1 184 ? 6.899 3.660 -8.092 1.00 97.50 184 HIS A N 1
ATOM 1423 C CA . HIS A 1 184 ? 6.208 4.835 -8.606 1.00 97.50 184 HIS A CA 1
ATOM 1424 C C . HIS A 1 184 ? 6.954 6.109 -8.214 1.00 97.50 184 HIS A C 1
ATOM 1426 O O . HIS A 1 184 ? 7.798 6.104 -7.318 1.00 97.50 184 HIS A O 1
ATOM 1432 N N . SER A 1 185 ? 6.661 7.216 -8.893 1.00 95.25 185 SER A N 1
ATOM 1433 C CA . SER A 1 185 ? 7.236 8.517 -8.536 1.00 95.25 185 SER A CA 1
ATOM 1434 C C . SER A 1 185 ? 6.763 8.959 -7.151 1.00 95.25 185 SER A C 1
ATOM 1436 O O . SER A 1 185 ? 5.576 8.846 -6.849 1.00 95.25 185 SER A O 1
ATOM 1438 N N . GLU A 1 186 ? 7.674 9.509 -6.355 1.00 94.50 186 GLU A N 1
ATOM 1439 C CA . GLU A 1 186 ? 7.394 10.111 -5.049 1.00 94.50 186 GLU A CA 1
ATOM 1440 C C . GLU A 1 186 ? 8.180 11.421 -4.935 1.00 94.50 186 GLU A C 1
ATOM 1442 O O . GLU A 1 186 ? 9.399 11.446 -4.721 1.00 94.50 186 GLU A O 1
ATOM 1447 N N . GLY A 1 187 ? 7.485 12.536 -5.173 1.00 90.94 187 GLY A N 1
ATOM 1448 C CA . GLY A 1 187 ? 8.126 13.827 -5.409 1.00 90.94 187 GLY A CA 1
ATOM 1449 C C . GLY A 1 187 ? 9.171 13.732 -6.537 1.00 90.94 187 GLY A C 1
ATOM 1450 O O . GLY A 1 187 ? 8.852 13.219 -7.608 1.00 90.94 187 GLY A O 1
ATOM 1451 N N . PRO A 1 188 ? 10.416 14.207 -6.329 1.00 92.75 188 PRO A N 1
ATOM 1452 C CA . PRO A 1 188 ? 11.473 14.109 -7.336 1.00 92.75 188 PRO A CA 1
ATOM 1453 C C . PRO A 1 188 ? 12.130 12.718 -7.414 1.00 92.75 188 PRO A C 1
ATOM 1455 O O . PRO A 1 188 ? 13.007 12.528 -8.252 1.00 92.75 188 PRO A O 1
ATOM 1458 N N . GLY A 1 189 ? 11.799 11.790 -6.510 1.00 95.88 189 GLY A N 1
ATOM 1459 C CA . GLY A 1 189 ? 12.418 10.467 -6.412 1.00 95.88 189 GLY A CA 1
ATOM 1460 C C . GLY A 1 189 ? 11.468 9.333 -6.797 1.00 95.88 189 GLY A C 1
ATOM 1461 O O . GLY A 1 189 ? 10.415 9.544 -7.402 1.00 95.88 189 GLY A O 1
ATOM 1462 N N . ILE A 1 190 ? 11.848 8.116 -6.414 1.00 97.75 190 ILE A N 1
ATOM 1463 C CA . ILE A 1 190 ? 11.061 6.895 -6.592 1.00 97.75 190 ILE A CA 1
ATOM 1464 C C . ILE A 1 190 ? 10.738 6.306 -5.222 1.00 97.75 190 ILE A C 1
ATOM 1466 O O . ILE A 1 190 ? 11.627 6.155 -4.382 1.00 97.75 190 ILE A O 1
ATOM 1470 N N . LEU A 1 191 ? 9.475 5.935 -5.020 1.00 98.12 191 LEU A N 1
ATOM 1471 C CA . LEU A 1 191 ? 9.082 5.001 -3.977 1.00 98.12 191 LEU A CA 1
ATOM 1472 C C . LEU A 1 191 ? 9.141 3.588 -4.548 1.00 98.12 191 LEU A C 1
ATOM 1474 O O . LEU A 1 191 ? 8.583 3.311 -5.612 1.00 98.12 191 LEU A O 1
ATOM 1478 N N . THR A 1 192 ? 9.818 2.693 -3.838 1.00 98.62 192 THR A N 1
ATOM 1479 C CA . THR A 1 192 ? 9.861 1.272 -4.178 1.00 98.62 192 THR A CA 1
ATOM 1480 C C . THR A 1 192 ? 9.741 0.406 -2.938 1.00 98.62 192 THR A C 1
ATOM 1482 O O . THR A 1 192 ? 10.313 0.704 -1.891 1.00 98.62 192 THR A O 1
ATOM 1485 N N . GLY A 1 193 ? 8.983 -0.678 -3.056 1.00 98.38 193 GLY A N 1
ATOM 1486 C CA . GLY A 1 193 ? 8.821 -1.681 -2.016 1.00 98.38 193 GLY A CA 1
ATOM 1487 C C . GLY A 1 193 ? 8.667 -3.065 -2.627 1.00 98.38 193 GLY A C 1
ATOM 1488 O O . GLY A 1 193 ? 8.466 -3.215 -3.833 1.00 98.38 193 GLY A O 1
ATOM 1489 N N . MET A 1 194 ? 8.771 -4.086 -1.785 1.00 97.88 194 MET A N 1
ATOM 1490 C CA . MET A 1 194 ? 8.689 -5.481 -2.198 1.00 97.88 194 MET A CA 1
ATOM 1491 C C . MET A 1 194 ? 8.062 -6.319 -1.093 1.00 97.88 194 MET A C 1
ATOM 1493 O O . MET A 1 194 ? 8.402 -6.165 0.082 1.00 97.88 194 MET A O 1
ATOM 1497 N N . SER A 1 195 ? 7.148 -7.218 -1.448 1.00 95.25 195 SER A N 1
ATOM 1498 C CA . SER A 1 195 ? 6.570 -8.129 -0.455 1.00 95.25 195 SER A CA 1
ATOM 1499 C C . SER A 1 195 ? 7.604 -9.144 0.036 1.00 95.25 195 SER A C 1
ATOM 1501 O O . SER A 1 195 ? 8.385 -9.680 -0.743 1.00 95.25 195 SER A O 1
ATOM 1503 N N . ASN A 1 196 ? 7.567 -9.454 1.331 1.00 94.88 196 ASN A N 1
ATOM 1504 C CA . ASN A 1 196 ? 8.329 -10.551 1.918 1.00 94.88 196 ASN A CA 1
ATOM 1505 C C . ASN A 1 196 ? 7.386 -11.743 2.180 1.00 94.88 196 ASN A C 1
ATOM 1507 O O . ASN A 1 196 ? 6.550 -11.654 3.083 1.00 94.88 196 ASN A O 1
ATOM 1511 N N . PRO A 1 197 ? 7.486 -12.854 1.425 1.00 90.50 197 PRO A N 1
ATOM 1512 C CA . PRO A 1 197 ? 6.634 -14.030 1.629 1.00 90.50 197 PRO A CA 1
ATOM 1513 C C . PRO A 1 197 ? 6.936 -14.773 2.940 1.00 90.50 197 PRO A C 1
ATOM 1515 O O . PRO A 1 197 ? 6.150 -15.619 3.361 1.00 90.50 197 PRO A O 1
ATOM 1518 N N . HIS A 1 198 ? 8.062 -14.469 3.587 1.00 93.06 198 HIS A N 1
ATOM 1519 C CA . HIS A 1 198 ? 8.475 -15.049 4.864 1.00 93.06 198 HIS A CA 1
ATOM 1520 C C . HIS A 1 198 ? 8.250 -14.103 6.053 1.00 93.06 198 HIS A C 1
ATOM 1522 O O . HIS A 1 198 ? 8.669 -14.423 7.168 1.00 93.06 198 HIS A O 1
ATOM 1528 N N . GLU A 1 199 ? 7.599 -12.953 5.835 1.00 95.75 199 GLU A N 1
ATOM 1529 C CA . GLU A 1 199 ? 7.253 -12.026 6.913 1.00 95.75 199 GLU A CA 1
ATOM 1530 C C . GLU A 1 199 ? 6.329 -12.711 7.922 1.00 95.75 199 GLU A C 1
ATOM 1532 O O . GLU A 1 199 ? 5.354 -13.379 7.562 1.00 95.75 199 GLU A O 1
ATOM 1537 N N . LYS A 1 200 ? 6.646 -12.553 9.206 1.00 95.44 200 LYS A N 1
ATOM 1538 C CA . LYS A 1 200 ? 5.842 -13.134 10.280 1.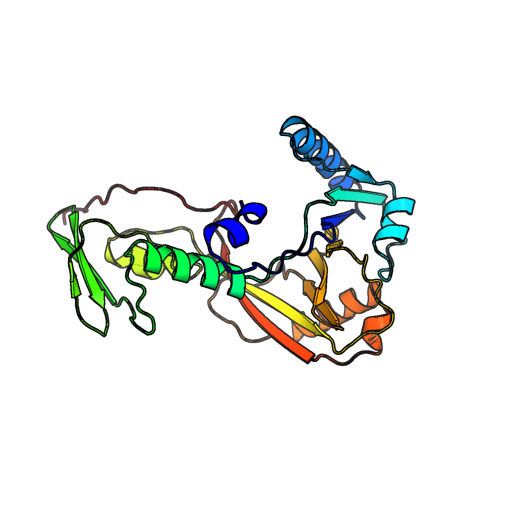00 95.44 200 LYS A CA 1
ATOM 1539 C C . LYS A 1 200 ? 4.722 -12.173 10.643 1.00 95.44 200 LYS A C 1
ATOM 1541 O O . LYS A 1 200 ? 4.919 -10.963 10.690 1.00 95.44 200 LYS A O 1
ATOM 1546 N N . PHE A 1 201 ? 3.557 -12.724 10.971 1.00 96.38 201 PHE A N 1
ATOM 1547 C CA . PHE A 1 201 ? 2.499 -11.924 11.574 1.00 96.38 201 PHE A CA 1
ATOM 1548 C C . PHE A 1 201 ? 2.967 -11.351 12.913 1.00 96.38 201 PHE A C 1
ATOM 1550 O O . PHE A 1 201 ? 3.577 -12.057 13.721 1.00 96.38 201 PHE A O 1
ATOM 1557 N N . GLY A 1 202 ? 2.657 -10.082 13.144 1.00 95.62 202 GLY A N 1
ATOM 1558 C CA . GLY A 1 202 ? 3.086 -9.348 14.323 1.00 95.62 202 GLY A CA 1
ATOM 1559 C C . GLY A 1 202 ? 3.018 -7.843 14.111 1.00 95.62 202 GLY A C 1
ATOM 1560 O O . GLY A 1 202 ? 2.776 -7.360 13.010 1.00 95.62 202 GLY A O 1
ATOM 1561 N N . GLU A 1 203 ? 3.237 -7.104 15.192 1.00 96.25 203 GLU A N 1
ATOM 1562 C CA . GLU A 1 203 ? 3.111 -5.642 15.222 1.00 96.25 203 GLU A CA 1
ATOM 1563 C C . GLU A 1 203 ? 4.459 -4.914 15.048 1.00 96.25 203 GLU A C 1
ATOM 1565 O O . GLU A 1 203 ? 4.545 -3.705 15.267 1.00 96.25 203 GLU A O 1
ATOM 1570 N N . ASP A 1 204 ? 5.521 -5.639 14.672 1.00 96.00 204 ASP A N 1
ATOM 1571 C CA . ASP A 1 204 ? 6.833 -5.048 14.402 1.00 96.00 204 ASP A CA 1
ATOM 1572 C C . ASP A 1 204 ? 6.758 -4.110 13.188 1.00 96.00 204 ASP A C 1
ATOM 1574 O O . ASP A 1 204 ? 6.309 -4.486 12.107 1.00 96.00 204 ASP A O 1
ATOM 1578 N N . GLN A 1 205 ? 7.206 -2.875 13.388 1.00 96.31 205 GLN A N 1
ATOM 1579 C CA . GLN A 1 205 ? 7.268 -1.810 12.385 1.00 96.31 205 GLN A CA 1
ATOM 1580 C C . GLN A 1 205 ? 8.688 -1.247 12.258 1.00 96.31 205 GLN A C 1
ATOM 1582 O O . GLN A 1 205 ? 8.885 -0.149 11.746 1.00 96.31 205 GLN A O 1
ATOM 1587 N N . SER A 1 206 ? 9.695 -1.968 12.752 1.00 97.25 206 SER A N 1
ATOM 1588 C CA . SER A 1 206 ? 11.088 -1.675 12.428 1.00 97.25 206 SER A CA 1
ATOM 1589 C C . SER A 1 206 ? 11.398 -2.086 10.986 1.00 97.25 206 SER A C 1
ATOM 1591 O O . SER A 1 206 ? 10.723 -2.948 10.418 1.00 97.25 206 SER A O 1
ATOM 1593 N N . ILE A 1 207 ? 12.417 -1.463 10.392 1.00 97.56 207 ILE A N 1
ATOM 1594 C CA . ILE A 1 207 ? 12.946 -1.900 9.097 1.00 97.56 207 ILE A CA 1
ATOM 1595 C C . ILE A 1 207 ? 13.747 -3.185 9.308 1.00 97.56 207 ILE A C 1
ATOM 1597 O O . ILE A 1 207 ? 14.645 -3.214 10.149 1.00 97.56 207 ILE A O 1
ATOM 1601 N N . ASP A 1 208 ? 13.437 -4.223 8.539 1.00 97.56 208 ASP A N 1
ATOM 1602 C CA . ASP A 1 208 ? 14.210 -5.462 8.491 1.00 97.56 208 ASP A CA 1
ATOM 1603 C C . ASP A 1 208 ? 15.424 -5.281 7.559 1.00 97.56 208 ASP A C 1
ATOM 1605 O O . ASP A 1 208 ? 15.240 -5.104 6.350 1.00 97.56 208 ASP A O 1
ATOM 1609 N N . PRO A 1 209 ? 16.667 -5.349 8.076 1.00 97.00 209 PRO A N 1
ATOM 1610 C CA . PRO A 1 209 ? 17.866 -5.159 7.264 1.00 97.00 209 PRO A CA 1
ATOM 1611 C C . PRO A 1 209 ? 18.038 -6.204 6.156 1.00 97.00 209 PRO A C 1
ATOM 1613 O O . PRO A 1 209 ? 18.532 -5.867 5.083 1.00 97.00 209 PRO A O 1
ATOM 1616 N N . LEU A 1 210 ? 17.626 -7.458 6.390 1.00 96.56 210 LEU A N 1
ATOM 1617 C CA . LEU A 1 210 ? 17.747 -8.525 5.388 1.00 96.56 210 LEU A CA 1
ATOM 1618 C C . LEU A 1 210 ? 16.746 -8.322 4.251 1.00 96.56 210 LEU A C 1
ATOM 1620 O O . LEU A 1 210 ? 17.050 -8.581 3.086 1.00 96.56 210 LEU A O 1
ATOM 1624 N N . TRP A 1 211 ? 15.548 -7.844 4.592 1.00 97.56 211 TRP A N 1
ATOM 1625 C CA . TRP A 1 211 ? 14.581 -7.422 3.591 1.00 97.56 211 TRP A CA 1
ATOM 1626 C C . TRP A 1 211 ? 15.106 -6.230 2.785 1.00 97.56 211 TRP A C 1
ATOM 1628 O O . TRP A 1 211 ? 15.023 -6.283 1.561 1.00 97.56 211 TRP A O 1
ATOM 1638 N N . GLU A 1 212 ? 15.657 -5.198 3.441 1.00 97.81 212 GLU A N 1
ATOM 1639 C CA . GLU A 1 212 ? 16.163 -3.988 2.769 1.00 97.81 212 GLU A CA 1
ATOM 1640 C C . GLU A 1 212 ? 17.272 -4.339 1.768 1.00 97.81 212 GLU A C 1
ATOM 1642 O O . GLU A 1 212 ? 17.215 -3.902 0.621 1.00 97.81 212 GLU A O 1
ATOM 1647 N N . GLU A 1 213 ? 18.232 -5.186 2.154 1.00 97.31 213 GLU A N 1
ATOM 1648 C CA . GLU A 1 213 ? 19.309 -5.642 1.265 1.00 97.31 213 GLU A CA 1
ATOM 1649 C C . GLU A 1 213 ? 18.762 -6.358 0.019 1.00 97.31 213 GLU A C 1
ATOM 1651 O O . GLU A 1 213 ? 19.069 -5.971 -1.112 1.00 97.31 213 GLU A O 1
ATOM 1656 N N . ASN A 1 214 ? 17.891 -7.354 0.213 1.00 97.88 214 ASN A N 1
ATOM 1657 C CA . ASN A 1 214 ? 17.288 -8.106 -0.889 1.00 97.88 214 ASN A CA 1
ATOM 1658 C C . ASN A 1 214 ? 16.396 -7.213 -1.773 1.00 97.88 214 ASN A C 1
ATOM 1660 O O . ASN A 1 214 ? 16.421 -7.320 -2.997 1.00 97.88 214 ASN A O 1
ATOM 1664 N N . HIS A 1 215 ? 15.612 -6.312 -1.175 1.00 98.38 215 HIS A N 1
ATOM 1665 C CA . HIS A 1 215 ? 14.772 -5.360 -1.904 1.00 98.38 215 HIS A CA 1
ATOM 1666 C C . HIS A 1 215 ? 15.607 -4.423 -2.771 1.00 98.38 215 HIS A C 1
ATOM 1668 O O . HIS A 1 215 ? 15.307 -4.297 -3.957 1.00 98.38 215 HIS A O 1
ATOM 1674 N N . ILE A 1 216 ? 16.665 -3.820 -2.225 1.00 98.25 216 ILE A N 1
ATOM 1675 C CA . ILE A 1 216 ? 17.558 -2.926 -2.972 1.00 98.25 216 ILE A CA 1
ATOM 1676 C C . ILE A 1 216 ? 18.214 -3.671 -4.136 1.00 98.25 216 ILE A C 1
ATOM 1678 O O . ILE A 1 216 ? 18.245 -3.145 -5.249 1.00 98.25 216 ILE A O 1
ATOM 1682 N N . GLU A 1 217 ? 18.692 -4.900 -3.920 1.00 98.19 217 GLU A N 1
ATOM 1683 C CA . GLU A 1 217 ? 19.298 -5.705 -4.985 1.00 98.19 217 GLU A CA 1
ATOM 1684 C C . GLU A 1 217 ? 18.318 -5.922 -6.152 1.00 98.19 217 GLU A C 1
ATOM 1686 O O . GLU A 1 217 ? 18.652 -5.652 -7.310 1.00 98.19 217 GLU A O 1
ATOM 1691 N N . LYS A 1 218 ? 17.079 -6.343 -5.858 1.00 98.31 218 LYS A N 1
ATOM 1692 C CA . LYS A 1 218 ? 16.031 -6.554 -6.873 1.00 98.31 218 LYS A CA 1
ATOM 1693 C C . LYS A 1 218 ? 15.578 -5.253 -7.529 1.00 98.31 218 LYS A C 1
ATOM 1695 O O . LYS A 1 218 ? 15.389 -5.204 -8.746 1.00 98.31 218 LYS A O 1
ATOM 1700 N N . ALA A 1 219 ? 15.464 -4.183 -6.747 1.00 98.44 219 ALA A N 1
ATOM 1701 C CA . ALA A 1 219 ? 15.105 -2.864 -7.237 1.00 98.44 219 ALA A CA 1
ATOM 1702 C C . ALA A 1 219 ? 16.144 -2.335 -8.234 1.00 98.44 219 ALA A C 1
ATOM 1704 O O . ALA A 1 219 ? 15.766 -1.875 -9.307 1.00 98.44 219 ALA A O 1
ATOM 1705 N N . ILE A 1 220 ? 17.442 -2.465 -7.937 1.00 98.38 220 ILE A N 1
ATOM 1706 C CA . ILE A 1 220 ? 18.533 -2.061 -8.838 1.00 98.38 220 ILE A CA 1
ATOM 1707 C C . ILE A 1 220 ? 18.580 -2.948 -10.087 1.00 98.38 220 ILE A C 1
ATOM 1709 O O . ILE A 1 220 ? 18.810 -2.435 -11.179 1.00 98.38 220 ILE A O 1
ATOM 1713 N N . GLN A 1 221 ? 18.322 -4.256 -9.964 1.00 98.12 221 GLN A N 1
ATOM 1714 C CA . GLN A 1 221 ? 18.235 -5.153 -11.126 1.00 98.12 221 GLN A CA 1
ATOM 1715 C C . GLN A 1 221 ? 17.164 -4.688 -12.124 1.00 98.12 221 GLN A C 1
ATOM 1717 O O . GLN A 1 221 ? 17.405 -4.711 -13.331 1.00 98.12 221 GLN A O 1
ATOM 1722 N N . ARG A 1 222 ? 16.002 -4.228 -11.637 1.00 98.19 222 ARG A N 1
ATOM 1723 C CA . ARG A 1 222 ? 14.936 -3.675 -12.486 1.00 98.19 222 ARG A CA 1
ATOM 1724 C C . ARG A 1 222 ? 15.159 -2.225 -12.876 1.00 98.19 222 ARG A C 1
ATOM 1726 O O . ARG A 1 222 ? 14.797 -1.856 -13.979 1.00 98.19 222 ARG A O 1
ATOM 1733 N N . MET A 1 223 ? 15.741 -1.391 -12.028 1.00 97.75 223 MET A N 1
ATOM 1734 C CA . MET A 1 223 ? 15.929 0.036 -12.284 1.00 97.75 223 MET A CA 1
ATOM 1735 C C . MET A 1 223 ? 17.361 0.450 -11.878 1.00 97.75 223 MET A C 1
ATOM 1737 O O . MET A 1 223 ? 17.562 1.029 -10.810 1.00 97.75 223 MET A O 1
ATOM 1741 N N . PRO A 1 224 ? 18.380 0.193 -12.725 1.00 96.50 224 PRO A N 1
ATOM 1742 C CA . PRO A 1 224 ? 19.800 0.394 -12.410 1.00 96.50 224 PRO A CA 1
ATOM 1743 C C . PRO A 1 224 ? 20.180 1.793 -11.926 1.00 96.50 224 PRO A C 1
ATOM 1745 O O . PRO A 1 224 ? 21.118 1.940 -11.145 1.00 96.50 224 PRO A O 1
ATOM 1748 N N . LEU A 1 225 ? 19.444 2.827 -12.343 1.00 94.56 225 LEU A N 1
ATOM 1749 C CA . LEU A 1 225 ? 19.667 4.204 -11.891 1.00 94.56 225 LEU A CA 1
ATOM 1750 C C . LEU A 1 225 ? 19.509 4.378 -10.366 1.00 94.56 225 LEU A C 1
ATOM 1752 O O . LEU A 1 225 ? 20.095 5.296 -9.791 1.00 94.56 225 LEU A O 1
ATOM 1756 N N . LEU A 1 226 ? 18.797 3.464 -9.692 1.00 96.69 226 LEU A N 1
ATOM 1757 C CA . LEU A 1 226 ? 18.663 3.469 -8.235 1.00 96.69 226 LEU A CA 1
ATOM 1758 C C . LEU A 1 226 ? 20.007 3.192 -7.551 1.00 96.69 226 LEU A C 1
ATOM 1760 O O . LEU A 1 226 ? 20.249 3.709 -6.467 1.00 96.69 226 LEU A O 1
ATOM 1764 N N . GLY A 1 227 ? 20.922 2.461 -8.201 1.00 95.25 227 GLY A N 1
ATOM 1765 C CA . GLY A 1 227 ? 22.240 2.142 -7.645 1.00 95.25 227 GLY A CA 1
ATOM 1766 C C . GLY A 1 227 ? 23.174 3.348 -7.499 1.00 95.25 227 GLY A C 1
ATOM 1767 O O . GLY A 1 227 ? 24.175 3.260 -6.795 1.00 95.25 227 GLY A O 1
ATOM 1768 N N . ALA A 1 228 ? 22.849 4.474 -8.141 1.00 93.50 228 ALA A N 1
ATOM 1769 C CA . ALA A 1 228 ? 23.584 5.733 -8.022 1.00 93.50 228 ALA A CA 1
ATOM 1770 C C . ALA A 1 228 ? 22.853 6.786 -7.165 1.00 93.50 228 ALA A C 1
ATOM 1772 O O . ALA A 1 228 ? 23.314 7.924 -7.086 1.00 93.50 228 ALA A O 1
ATOM 1773 N N . THR A 1 229 ? 21.718 6.436 -6.549 1.00 94.56 229 THR A N 1
ATOM 1774 C CA . THR A 1 229 ? 20.859 7.379 -5.815 1.00 94.56 229 THR A CA 1
ATOM 1775 C C . THR A 1 229 ? 20.879 7.089 -4.313 1.00 94.56 229 THR A C 1
ATOM 1777 O O . THR A 1 229 ? 20.910 5.934 -3.893 1.00 94.56 229 THR A O 1
ATOM 1780 N N . GLY A 1 230 ? 20.845 8.136 -3.484 1.00 96.25 230 GLY A N 1
ATOM 1781 C CA . GLY A 1 230 ? 20.676 7.996 -2.039 1.00 96.25 230 GLY A CA 1
ATOM 1782 C C . GLY A 1 230 ? 19.259 7.567 -1.641 1.00 96.25 230 GLY A C 1
ATOM 17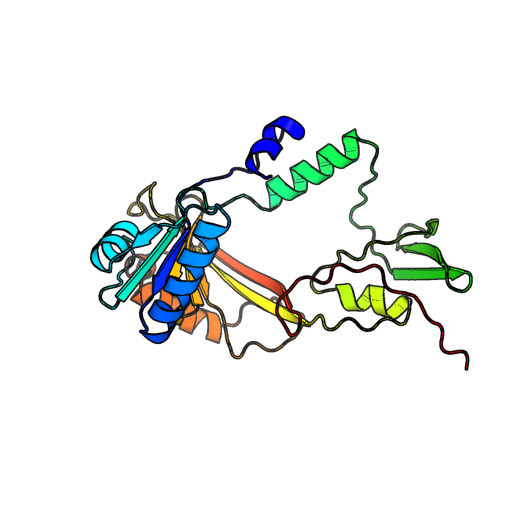83 O O . GLY A 1 230 ? 18.295 7.726 -2.393 1.00 96.25 230 GLY A O 1
ATOM 1784 N N . ILE A 1 231 ? 19.112 7.059 -0.418 1.00 97.69 231 ILE A N 1
ATOM 1785 C CA . ILE A 1 231 ? 17.807 6.769 0.192 1.00 97.69 231 ILE A CA 1
ATOM 1786 C C . ILE A 1 231 ? 17.402 7.969 1.048 1.00 97.69 231 ILE A C 1
ATOM 1788 O O . ILE A 1 231 ? 18.073 8.284 2.030 1.00 97.69 231 ILE A O 1
ATOM 1792 N N . LYS A 1 232 ? 16.282 8.605 0.702 1.00 97.94 232 LYS A N 1
ATOM 1793 C CA . LYS A 1 232 ? 15.713 9.746 1.428 1.00 97.94 232 LYS A CA 1
ATOM 1794 C C . LYS A 1 232 ? 14.923 9.306 2.658 1.00 97.94 232 LYS A C 1
ATOM 1796 O O . LYS A 1 232 ? 15.004 9.955 3.697 1.00 97.94 232 LYS A O 1
ATOM 1801 N N . ALA A 1 233 ? 14.138 8.237 2.540 1.00 97.75 233 ALA A N 1
ATOM 1802 C CA . ALA A 1 233 ? 13.303 7.743 3.629 1.00 97.75 233 ALA A CA 1
ATOM 1803 C C . ALA A 1 233 ? 13.126 6.224 3.574 1.00 97.75 233 ALA A C 1
ATOM 1805 O O . ALA A 1 233 ? 13.189 5.611 2.509 1.00 97.75 233 ALA A O 1
ATOM 1806 N N . ARG A 1 234 ? 12.875 5.647 4.749 1.00 97.75 234 ARG A N 1
ATOM 1807 C CA . ARG A 1 234 ? 12.538 4.239 4.958 1.00 97.75 234 ARG A CA 1
ATOM 1808 C C . ARG A 1 234 ? 11.261 4.194 5.765 1.00 97.75 234 ARG A C 1
ATOM 1810 O O . ARG A 1 234 ? 11.153 4.935 6.742 1.00 97.75 234 ARG A O 1
ATOM 1817 N N . GLN A 1 235 ? 10.332 3.334 5.388 1.00 97.62 235 GLN A N 1
ATOM 1818 C CA . GLN A 1 235 ? 9.098 3.172 6.134 1.00 97.62 235 GLN A CA 1
ATOM 1819 C C . GLN A 1 235 ? 8.743 1.696 6.246 1.00 97.62 235 GLN A C 1
ATOM 1821 O O . GLN A 1 235 ? 8.857 0.935 5.287 1.00 97.62 235 GLN A O 1
ATOM 1826 N N . ALA A 1 236 ? 8.275 1.324 7.430 1.00 97.56 236 ALA A N 1
ATOM 1827 C CA . ALA A 1 236 ? 7.532 0.102 7.653 1.00 97.56 236 ALA A CA 1
ATOM 1828 C C . ALA A 1 236 ? 6.176 0.456 8.268 1.00 97.56 236 ALA A C 1
ATOM 1830 O O . ALA A 1 236 ? 6.054 1.410 9.039 1.00 97.56 236 ALA A O 1
ATOM 1831 N N . GLY A 1 237 ? 5.154 -0.298 7.893 1.00 96.38 237 GLY A N 1
ATOM 1832 C CA . GLY A 1 237 ? 3.796 -0.166 8.403 1.00 96.38 237 GLY A CA 1
ATOM 1833 C C . GLY A 1 237 ? 3.109 -1.521 8.446 1.00 96.38 237 GLY A C 1
ATOM 1834 O O . GLY A 1 237 ? 3.619 -2.504 7.909 1.00 96.38 237 GLY A O 1
ATOM 1835 N N . LEU A 1 238 ? 1.954 -1.581 9.097 1.00 97.12 238 LEU A N 1
ATOM 1836 C CA . LEU A 1 238 ? 1.190 -2.814 9.261 1.00 97.12 238 LEU A CA 1
ATOM 1837 C C . LEU A 1 238 ? -0.018 -2.824 8.334 1.00 97.12 238 LEU A C 1
ATOM 1839 O O . LEU A 1 238 ? -0.732 -1.831 8.232 1.00 97.12 238 LEU A O 1
ATOM 1843 N N . TYR A 1 239 ? -0.250 -3.966 7.701 1.00 95.31 239 TYR A N 1
ATOM 1844 C CA . TYR A 1 239 ? -1.494 -4.284 7.011 1.00 95.31 239 TYR A CA 1
ATOM 1845 C C . TYR A 1 239 ? -2.326 -5.220 7.883 1.00 95.31 239 TYR A C 1
ATOM 1847 O O . TYR A 1 239 ? -1.790 -6.143 8.501 1.00 95.31 239 TYR A O 1
ATOM 1855 N N . GLU A 1 240 ? -3.637 -5.025 7.891 1.00 93.94 240 GLU A N 1
ATOM 1856 C CA . GLU A 1 240 ? -4.612 -5.997 8.365 1.00 93.94 240 GLU A CA 1
ATOM 1857 C C . GLU A 1 240 ? -4.827 -7.096 7.319 1.00 93.94 240 GLU A C 1
ATOM 1859 O O . GLU A 1 240 ? -5.373 -6.861 6.245 1.00 93.94 240 GLU A O 1
ATOM 1864 N N . VAL A 1 241 ? -4.387 -8.320 7.616 1.00 95.38 241 VAL A N 1
ATOM 1865 C CA . VAL A 1 241 ? -4.534 -9.455 6.696 1.00 95.38 241 VAL A CA 1
ATOM 1866 C C . VAL A 1 241 ? -5.554 -10.444 7.245 1.00 95.38 241 VAL A C 1
ATOM 1868 O O . VAL A 1 241 ? -5.408 -10.951 8.359 1.00 95.38 241 VAL A O 1
ATOM 1871 N N . THR A 1 242 ? -6.578 -10.728 6.445 1.00 96.00 242 THR A N 1
ATOM 1872 C CA . THR A 1 242 ? -7.567 -11.794 6.655 1.00 96.00 242 THR A CA 1
ATOM 1873 C C . THR A 1 242 ? -7.162 -13.066 5.895 1.00 96.00 242 THR A C 1
ATOM 1875 O O . THR A 1 242 ? -6.310 -12.998 5.005 1.00 96.00 242 THR A O 1
ATOM 1878 N N . PRO A 1 243 ? -7.733 -14.248 6.205 1.00 95.00 243 PRO A N 1
ATOM 1879 C CA . PRO A 1 243 ? -7.328 -15.508 5.573 1.00 95.00 243 PRO A CA 1
ATOM 1880 C C . PRO A 1 243 ? -7.528 -15.548 4.054 1.00 95.00 243 PRO A C 1
ATOM 1882 O O . PRO A 1 243 ? -6.808 -16.270 3.370 1.00 95.00 243 PRO A O 1
ATOM 1885 N N . ASP A 1 244 ? -8.494 -14.788 3.537 1.00 94.56 244 ASP A N 1
ATOM 1886 C CA . ASP A 1 244 ? -8.816 -14.675 2.112 1.00 94.56 244 ASP A CA 1
ATOM 1887 C C . ASP A 1 244 ? -8.402 -13.325 1.500 1.00 94.56 244 ASP A C 1
ATOM 1889 O O . ASP A 1 244 ? -8.674 -13.082 0.327 1.00 94.56 244 ASP A O 1
ATOM 1893 N N . ALA A 1 245 ? -7.736 -12.466 2.281 1.00 91.88 245 ALA A N 1
ATOM 1894 C CA . ALA A 1 245 ? -7.322 -11.110 1.921 1.00 91.88 245 ALA A CA 1
ATOM 1895 C C . ALA A 1 245 ? -8.464 -10.133 1.558 1.00 91.88 245 ALA A C 1
ATOM 1897 O O . ALA A 1 245 ? -8.195 -9.057 1.020 1.00 91.88 245 ALA A O 1
ATOM 1898 N N . HIS A 1 246 ? -9.722 -10.455 1.882 1.00 93.50 246 HIS A N 1
ATOM 1899 C CA . HIS A 1 246 ? -10.856 -9.541 1.719 1.00 93.50 246 HIS A CA 1
ATOM 1900 C C . HIS A 1 246 ? -11.164 -8.750 3.001 1.00 93.50 246 HIS A C 1
ATOM 1902 O O . HIS A 1 246 ? -10.860 -9.209 4.108 1.00 93.50 246 HIS A O 1
ATOM 1908 N N . PRO A 1 247 ? -11.797 -7.566 2.887 1.00 92.56 247 PRO A N 1
ATOM 1909 C CA . PRO A 1 247 ? -12.217 -6.794 4.051 1.00 92.56 247 PRO A CA 1
ATOM 1910 C C . PRO A 1 247 ? -13.351 -7.487 4.823 1.00 92.56 247 PRO A C 1
ATOM 1912 O O . PRO A 1 247 ? -14.239 -8.103 4.235 1.00 92.56 247 PRO A O 1
ATOM 1915 N N . LEU A 1 248 ? -13.372 -7.307 6.147 1.00 91.88 248 LEU A N 1
ATOM 1916 C CA . LEU A 1 248 ? -14.484 -7.734 7.003 1.00 91.88 248 LEU A CA 1
ATOM 1917 C C . LEU A 1 248 ? -15.515 -6.605 7.121 1.00 91.88 248 LEU A C 1
ATOM 1919 O O . LEU A 1 248 ? -15.297 -5.630 7.839 1.00 91.88 248 LEU A O 1
ATOM 1923 N N . LEU A 1 249 ? -16.648 -6.743 6.429 1.00 92.12 249 LEU A N 1
ATOM 1924 C CA . LEU A 1 249 ? -17.768 -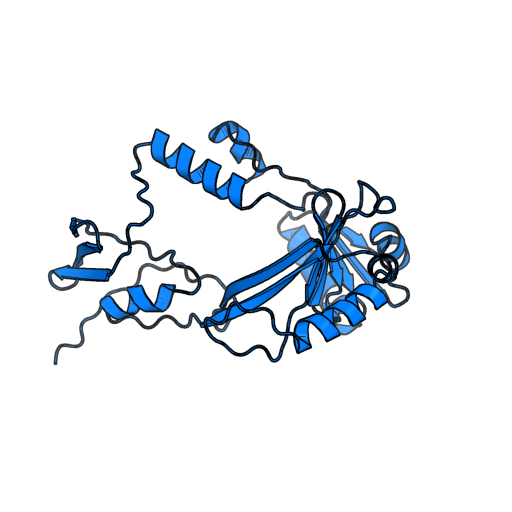5.796 6.472 1.00 92.12 249 LEU A CA 1
ATOM 1925 C C . LEU A 1 249 ? -19.039 -6.509 6.942 1.00 92.12 249 LEU A C 1
ATOM 1927 O O . LEU A 1 249 ? -19.814 -7.024 6.139 1.00 92.12 249 LEU A O 1
ATOM 1931 N N . GLU A 1 250 ? -19.258 -6.541 8.256 1.00 87.19 250 GLU A N 1
ATOM 1932 C CA . GLU A 1 250 ? -20.398 -7.236 8.857 1.00 87.19 250 GLU A CA 1
ATOM 1933 C C . GLU A 1 250 ? -20.923 -6.511 10.105 1.00 87.19 250 GLU A C 1
ATOM 1935 O O . GLU A 1 250 ? -20.198 -5.792 10.793 1.00 87.19 250 GLU A O 1
ATOM 1940 N N . LYS A 1 251 ? -22.205 -6.735 10.416 1.00 86.81 251 LYS A N 1
ATOM 1941 C CA . LYS A 1 251 ? -22.794 -6.454 11.728 1.00 86.81 251 LYS A CA 1
ATOM 1942 C C . LYS A 1 251 ? -22.976 -7.776 12.492 1.00 86.81 251 LYS A C 1
ATOM 1944 O O . LYS A 1 251 ? -24.004 -8.432 12.294 1.00 86.81 251 LYS A O 1
ATOM 1949 N N . PRO A 1 252 ? -22.026 -8.173 13.356 1.00 80.81 252 PRO A N 1
ATOM 1950 C CA . PRO A 1 252 ? -22.113 -9.445 14.060 1.00 80.81 252 PRO A CA 1
ATOM 1951 C C . PRO A 1 252 ? -23.248 -9.433 15.088 1.00 80.81 252 PRO A C 1
ATOM 1953 O O . PRO A 1 252 ? -23.600 -8.393 15.654 1.00 80.81 252 PRO A O 1
ATOM 1956 N N . ARG A 1 253 ? -23.812 -10.613 15.362 1.00 73.88 253 ARG A N 1
ATOM 1957 C CA . ARG A 1 253 ? -24.663 -10.820 16.540 1.00 73.88 253 ARG A CA 1
ATOM 1958 C C . ARG A 1 253 ? -23.762 -11.097 17.739 1.00 73.88 253 ARG A C 1
ATOM 1960 O O . ARG A 1 253 ? -23.027 -12.078 17.730 1.00 73.88 253 ARG A O 1
ATOM 1967 N N . LEU A 1 254 ? -23.834 -10.249 18.758 1.00 72.00 254 LEU A N 1
ATOM 1968 C CA . LEU A 1 254 ? -23.156 -10.479 20.030 1.00 72.00 254 LEU A CA 1
ATOM 1969 C C . LEU A 1 254 ? -23.952 -11.547 20.792 1.00 72.00 254 LEU A C 1
ATOM 1971 O O . LEU A 1 254 ? -25.041 -11.262 21.277 1.00 72.00 254 LEU A O 1
ATOM 1975 N N . MET A 1 255 ? -23.461 -12.788 20.826 1.00 48.78 255 MET A N 1
ATOM 1976 C CA . MET A 1 255 ? -24.039 -13.851 21.656 1.00 48.78 255 MET A CA 1
ATOM 1977 C C . MET A 1 255 ? -23.196 -14.015 22.917 1.00 48.78 255 MET A C 1
ATOM 1979 O O . MET A 1 255 ? -21.983 -14.192 22.832 1.00 48.78 255 MET A O 1
ATOM 1983 N N . VAL A 1 256 ? -23.836 -13.987 24.083 1.00 44.78 256 VAL A N 1
ATOM 1984 C CA . VAL A 1 256 ? -23.171 -14.276 25.357 1.00 44.78 256 VAL A CA 1
ATOM 1985 C C . VAL A 1 256 ? -23.287 -15.774 25.633 1.00 44.78 256 VAL A C 1
ATOM 1987 O O . VAL A 1 256 ? -24.393 -16.311 25.709 1.00 44.78 256 VAL A O 1
ATOM 1990 N N . PHE A 1 257 ? -22.156 -16.460 25.815 1.00 37.19 257 PHE A N 1
ATOM 1991 C CA . PHE A 1 257 ? -22.159 -17.753 26.496 1.00 37.19 257 PHE A CA 1
ATOM 1992 C C . PHE A 1 257 ? -22.493 -17.494 27.968 1.00 37.19 257 PHE A C 1
ATOM 1994 O O . PHE A 1 257 ? -21.671 -16.959 28.709 1.00 37.19 257 PHE A O 1
ATOM 2001 N N . LEU A 1 258 ? -23.717 -17.828 28.378 1.00 30.28 258 LEU A N 1
ATOM 2002 C CA . LEU A 1 258 ? -24.080 -17.895 29.791 1.00 30.28 258 LEU A CA 1
ATOM 2003 C C . LEU A 1 258 ? -23.267 -19.034 30.424 1.00 30.28 258 LEU A C 1
ATOM 2005 O O . LEU A 1 258 ? -23.486 -20.198 30.085 1.00 30.28 258 LEU A O 1
ATOM 2009 N N . SER A 1 259 ? -22.304 -18.693 31.283 1.00 33.00 259 SER A N 1
ATOM 2010 C CA . SER A 1 259 ? -21.660 -19.634 32.212 1.00 33.00 259 SER A CA 1
ATOM 2011 C C . SER A 1 259 ? -22.538 -19.874 33.430 1.00 33.00 259 SER A C 1
ATOM 2013 O O . SER A 1 259 ? -23.003 -18.848 33.982 1.00 33.00 259 SER A O 1
#

Secondary structure (DSSP, 8-state):
-GGGHHHHHS-----B---EEEEE-SHHHHHHHHHHHHHHHHTT--PEEEEHHHHHHHTTTS--TT--EEEEETT--B--HHHHHHHHHHHHHHTT----SS--EEEEEEETTEEEEEEETTEEEE-S------GGGTHHHHHTTT-----EEEEEEEEEES--TTS-TT--EEEETTTTEEEEEETTEEEEEE--TTPPBS---S--HHHHHHHHHHHHHH-GGGGGS-EEEEEEEEEEE-TTS--------------

Radius of gyration: 22.04 Å; chains: 1; bounding box: 51×41×59 Å